Protein AF-A0A4Y9JWM9-F1 (afdb_monomer_lite)

Radius of gyration: 22.85 Å; chains: 1; bounding box: 57×41×71 Å

Organism: NCBI:txid67855

pLDDT: mean 80.83, std 23.61, range [23.61, 98.0]

Foldseek 3Di:
DDDDDDDDDDDDDDDDDDDDDDDDDDDPPDDPPPLPPLDQDDQDCVLLDAQDDDLDDDPCLVVLLVLLVVLCVVLCVVLVVLVVVLVVVCVVCVVPLQVNLVCCVVSVVVNLVSLVVSLVVLVVSPRDDPLSVVLSVSSSVLSVNVSSLSVSVSSCSNCVVVDDPVVNVVSVVSSVVSVVSSCSSVVNHNVVSSVVSCVSVVD

Structure (mmCIF, N/CA/C/O backbone):
data_AF-A0A4Y9JWM9-F1
#
_entry.id   AF-A0A4Y9JWM9-F1
#
loop_
_atom_site.group_PDB
_atom_site.id
_atom_site.type_symbol
_atom_site.label_atom_id
_atom_site.label_alt_id
_atom_site.label_comp_id
_atom_site.label_asym_id
_atom_site.label_entity_id
_atom_site.label_seq_id
_atom_site.pdbx_PDB_ins_code
_atom_site.Cartn_x
_atom_site.Cartn_y
_atom_site.Cartn_z
_atom_site.occupancy
_atom_site.B_iso_or_equiv
_atom_site.auth_seq_id
_atom_site.auth_comp_id
_atom_site.auth_asym_id
_atom_site.auth_atom_id
_atom_site.pdbx_PDB_model_num
ATOM 1 N N . MET A 1 1 ? -5.803 6.956 -14.978 1.00 26.16 1 MET A N 1
ATOM 2 C CA . MET A 1 1 ? -5.138 7.592 -16.134 1.00 26.16 1 MET A CA 1
ATOM 3 C C . MET A 1 1 ? -4.349 6.518 -16.858 1.00 26.16 1 MET A C 1
ATOM 5 O O . MET A 1 1 ? -3.515 5.881 -16.231 1.00 26.16 1 MET A O 1
ATOM 9 N N . ALA A 1 2 ? -4.701 6.243 -18.112 1.00 23.61 2 ALA A N 1
ATOM 10 C CA . ALA A 1 2 ? -4.043 5.255 -18.959 1.00 23.61 2 ALA A CA 1
ATOM 11 C C . ALA A 1 2 ? -3.057 5.989 -19.874 1.00 23.61 2 ALA A C 1
ATOM 13 O O . ALA A 1 2 ? -3.455 6.939 -20.544 1.00 23.61 2 ALA A O 1
ATOM 14 N N . LEU A 1 3 ? -1.792 5.573 -19.892 1.00 25.11 3 LEU A N 1
ATOM 15 C CA . LEU A 1 3 ? -0.857 5.978 -20.938 1.00 25.11 3 LEU A CA 1
ATOM 16 C C . LEU A 1 3 ? -1.165 5.121 -22.166 1.00 25.11 3 LEU A C 1
ATOM 18 O O . LEU A 1 3 ? -0.895 3.924 -22.184 1.00 25.11 3 LEU A O 1
ATOM 22 N N . GLY A 1 4 ? -1.837 5.737 -23.135 1.00 24.50 4 GLY A N 1
ATOM 23 C CA . GLY A 1 4 ? -2.034 5.195 -24.468 1.00 24.50 4 GLY A CA 1
ATOM 24 C C . GLY A 1 4 ? -0.963 5.731 -25.408 1.00 24.50 4 GLY A C 1
ATOM 25 O O . GLY A 1 4 ? -0.705 6.932 -25.422 1.00 24.50 4 GLY A O 1
ATOM 26 N N . LEU A 1 5 ? -0.391 4.841 -26.210 1.00 26.50 5 LEU A N 1
ATOM 27 C CA . LEU A 1 5 ? 0.259 5.164 -27.473 1.00 26.50 5 LEU A CA 1
ATOM 28 C C . LEU A 1 5 ? -0.219 4.115 -28.479 1.00 26.50 5 LEU A C 1
ATOM 30 O O . LEU A 1 5 ? 0.006 2.922 -28.298 1.00 26.50 5 LEU A O 1
ATOM 34 N N . ALA A 1 6 ? -0.952 4.579 -29.488 1.00 25.17 6 ALA A N 1
ATOM 35 C CA . ALA A 1 6 ? -1.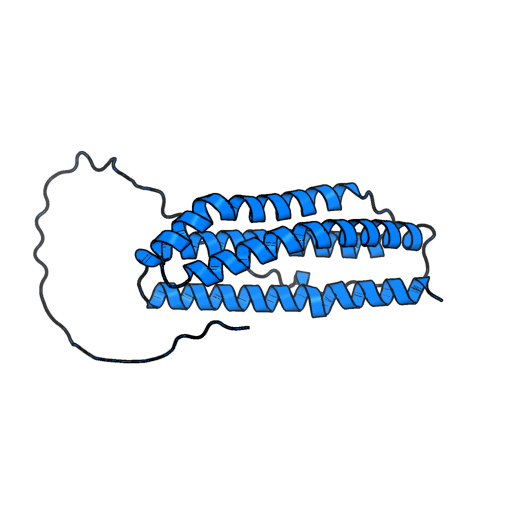433 3.797 -30.614 1.00 25.17 6 ALA A CA 1
ATOM 36 C C . ALA A 1 6 ? -1.017 4.483 -31.925 1.00 25.17 6 ALA A C 1
ATOM 38 O O . ALA A 1 6 ? -1.047 5.712 -31.998 1.00 25.17 6 ALA A O 1
ATOM 39 N N . ALA A 1 7 ? -0.755 3.634 -32.929 1.00 24.55 7 ALA A N 1
ATOM 40 C CA . ALA A 1 7 ? -0.610 3.874 -34.376 1.00 24.55 7 ALA A CA 1
ATOM 41 C C . ALA A 1 7 ? 0.750 4.470 -34.841 1.00 24.55 7 ALA A C 1
ATOM 43 O O . ALA A 1 7 ? 1.298 5.342 -34.180 1.00 24.55 7 ALA A O 1
ATOM 44 N N . CYS A 1 8 ? 1.399 4.027 -35.932 1.00 25.16 8 CYS A N 1
ATOM 45 C CA . CYS A 1 8 ? 0.899 3.442 -37.187 1.00 25.16 8 CYS A CA 1
ATOM 46 C C . CYS A 1 8 ? 1.863 2.429 -37.859 1.00 25.16 8 CYS A C 1
ATOM 48 O O . CYS A 1 8 ? 3.083 2.550 -37.772 1.00 25.16 8 CYS A O 1
ATOM 50 N N . ASP A 1 9 ? 1.244 1.518 -38.618 1.00 27.09 9 ASP A N 1
ATOM 51 C CA . ASP A 1 9 ? 1.724 0.576 -39.640 1.00 27.09 9 ASP A CA 1
ATOM 52 C C . ASP A 1 9 ? 2.814 1.028 -40.637 1.00 27.09 9 ASP A C 1
ATOM 54 O O . ASP A 1 9 ? 2.705 2.087 -41.262 1.00 27.09 9 ASP A O 1
ATOM 58 N N . LYS A 1 10 ? 3.717 0.087 -40.979 1.00 27.86 10 LYS A N 1
ATOM 59 C CA . LYS A 1 10 ? 3.904 -0.382 -42.372 1.00 27.86 10 LYS A CA 1
ATOM 60 C C . LYS A 1 10 ? 4.634 -1.739 -42.468 1.00 27.86 10 LYS A C 1
ATOM 62 O O . LYS A 1 10 ? 5.679 -1.940 -41.862 1.00 27.86 10 LYS A O 1
ATOM 67 N N . LYS A 1 11 ? 4.042 -2.627 -43.280 1.00 30.09 11 LYS A N 1
ATOM 68 C CA . LYS A 1 11 ? 4.480 -3.956 -43.762 1.00 30.09 11 LYS A CA 1
ATOM 69 C C . LYS A 1 11 ? 5.952 -4.057 -44.194 1.00 30.09 11 LYS A C 1
ATOM 71 O O . LYS A 1 11 ? 6.384 -3.151 -44.896 1.00 30.09 11 LYS A O 1
ATOM 76 N N . VAL A 1 12 ? 6.570 -5.238 -44.006 1.00 28.23 12 VAL A N 1
ATOM 77 C CA . VAL A 1 12 ? 7.247 -6.031 -45.069 1.00 28.23 12 VAL A CA 1
ATOM 78 C C . VAL A 1 12 ? 7.183 -7.535 -44.727 1.00 28.23 12 VAL A C 1
ATOM 80 O O . VAL A 1 12 ? 7.416 -7.930 -43.589 1.00 28.23 12 VAL A O 1
ATOM 83 N N . GLU A 1 13 ? 6.824 -8.338 -45.732 1.00 26.30 13 GLU A N 1
ATOM 84 C CA . GLU A 1 13 ? 6.781 -9.807 -45.774 1.00 26.30 13 GLU A CA 1
ATOM 85 C C . GLU A 1 13 ? 8.179 -10.458 -45.870 1.00 26.30 13 GLU A C 1
ATOM 87 O O . GLU A 1 13 ? 9.084 -9.913 -46.492 1.00 26.30 13 GLU A O 1
ATOM 92 N N . ASP A 1 14 ? 8.292 -11.642 -45.257 1.00 28.70 14 ASP A N 1
ATOM 93 C CA . ASP A 1 14 ? 9.035 -12.856 -45.653 1.00 28.70 14 ASP A CA 1
ATOM 94 C C . ASP A 1 14 ? 10.239 -12.751 -46.622 1.00 28.70 14 ASP A C 1
ATOM 96 O O . ASP A 1 14 ? 10.089 -12.376 -47.784 1.00 28.70 14 ASP A O 1
ATOM 100 N N . LYS A 1 15 ? 11.413 -13.271 -46.218 1.00 27.02 15 LYS A N 1
ATOM 101 C CA . LYS A 1 15 ? 11.850 -14.667 -46.488 1.00 27.02 15 LYS A CA 1
ATOM 102 C C . LYS A 1 15 ? 13.366 -14.855 -46.258 1.00 27.02 15 LYS A C 1
ATOM 104 O O . LYS A 1 15 ? 14.174 -14.042 -46.691 1.00 27.02 15 LYS A O 1
ATOM 109 N N . ALA A 1 16 ? 13.706 -16.044 -45.746 1.00 28.12 16 ALA A N 1
ATOM 110 C CA . ALA A 1 16 ? 14.767 -16.938 -46.244 1.00 28.12 16 ALA A CA 1
ATOM 111 C C . ALA A 1 16 ? 16.012 -17.242 -45.363 1.00 28.12 16 ALA A C 1
ATOM 113 O O . ALA A 1 16 ? 16.946 -16.460 -45.229 1.00 28.12 16 ALA A O 1
ATOM 114 N N . THR A 1 17 ? 16.054 -18.537 -45.017 1.00 28.80 17 THR A N 1
ATOM 115 C CA . THR A 1 17 ? 17.174 -19.508 -45.046 1.00 28.80 17 THR A CA 1
ATOM 116 C C . THR A 1 17 ? 18.117 -19.658 -43.853 1.00 28.80 17 THR A C 1
ATOM 118 O O . THR A 1 17 ? 18.983 -18.839 -43.573 1.00 28.80 17 THR A O 1
ATOM 121 N N . ALA A 1 18 ? 17.979 -20.837 -43.244 1.00 33.09 18 ALA A N 1
ATOM 122 C CA . ALA A 1 18 ? 18.914 -21.487 -42.349 1.00 33.09 18 ALA A CA 1
ATOM 123 C C . ALA A 1 18 ? 20.201 -21.925 -43.068 1.00 33.09 18 ALA A C 1
ATOM 125 O O . ALA A 1 18 ? 20.149 -22.452 -44.179 1.00 33.09 18 ALA A O 1
ATOM 126 N N . ALA A 1 19 ? 21.327 -21.817 -42.366 1.00 29.75 19 ALA A N 1
ATOM 127 C CA . ALA A 1 19 ? 22.471 -22.705 -42.520 1.00 29.75 19 ALA A CA 1
ATOM 128 C C . ALA A 1 19 ? 23.165 -22.830 -41.158 1.00 29.75 19 ALA A C 1
ATOM 130 O O . ALA A 1 19 ? 23.541 -21.834 -40.543 1.00 29.75 19 ALA A O 1
ATOM 131 N N . ALA A 1 20 ? 23.254 -24.067 -40.679 1.00 30.30 20 ALA A N 1
ATOM 132 C CA . ALA A 1 20 ? 23.899 -24.453 -39.438 1.00 30.30 20 ALA A CA 1
ATOM 133 C C . ALA A 1 20 ? 25.412 -24.601 -39.638 1.00 30.30 20 ALA A C 1
ATOM 135 O O . ALA A 1 20 ? 25.854 -25.183 -40.628 1.00 30.30 20 ALA A O 1
ATOM 136 N N . THR A 1 21 ? 26.182 -24.172 -38.643 1.00 30.77 21 THR A N 1
ATOM 137 C CA . THR A 1 21 ? 27.542 -24.657 -38.399 1.00 30.77 21 THR A CA 1
ATOM 138 C C . THR A 1 21 ? 27.720 -24.824 -36.895 1.00 30.77 21 THR A C 1
ATOM 140 O O . THR A 1 21 ? 27.747 -23.856 -36.139 1.00 30.77 21 THR A O 1
ATOM 143 N N . GLU A 1 22 ? 27.793 -26.082 -36.464 1.00 31.52 22 GLU A N 1
ATOM 144 C CA . GLU A 1 22 ? 28.201 -26.477 -35.119 1.00 31.52 22 GLU A CA 1
ATOM 145 C C . GLU A 1 22 ? 29.718 -26.304 -34.973 1.00 31.52 22 GLU A C 1
ATOM 147 O O . GLU A 1 22 ? 30.489 -26.696 -35.851 1.00 31.52 22 GLU A O 1
ATOM 152 N N . SER A 1 23 ? 30.163 -25.752 -33.844 1.00 30.38 23 SER A N 1
ATOM 153 C CA . SER A 1 23 ? 31.534 -25.889 -33.346 1.00 30.38 23 SER A CA 1
ATOM 154 C C . SER A 1 23 ? 31.540 -25.785 -31.816 1.00 30.38 23 SER A C 1
ATOM 156 O O . SER A 1 23 ? 31.213 -24.752 -31.245 1.00 30.38 23 SER A O 1
ATOM 158 N N . THR A 1 24 ? 31.841 -26.942 -31.228 1.00 28.62 24 THR A N 1
ATOM 159 C CA . THR A 1 24 ? 32.343 -27.360 -29.904 1.00 28.62 24 THR A CA 1
ATOM 160 C C . THR A 1 24 ? 32.257 -26.416 -28.680 1.00 28.62 24 THR A C 1
ATOM 162 O O . THR A 1 24 ? 32.608 -25.242 -28.761 1.00 28.62 24 THR A O 1
ATOM 165 N N . PRO A 1 25 ? 31.879 -26.937 -27.487 1.00 41.56 25 PRO A N 1
ATOM 166 C CA . PRO A 1 25 ? 31.472 -26.132 -26.343 1.00 41.56 25 PRO A CA 1
ATOM 167 C C . PRO A 1 25 ? 32.631 -25.875 -25.376 1.00 41.56 25 PRO A C 1
ATOM 169 O O . PRO A 1 25 ? 33.087 -26.785 -24.690 1.00 41.56 25 PRO A O 1
ATOM 172 N N . GLN A 1 26 ? 33.058 -24.622 -25.250 1.00 33.84 26 GLN A N 1
ATOM 173 C CA . GLN A 1 26 ? 33.709 -24.120 -24.040 1.00 33.84 26 GLN A CA 1
ATOM 174 C C . GLN A 1 26 ? 33.691 -22.588 -24.044 1.00 33.84 26 GLN A C 1
ATOM 176 O O . GLN A 1 26 ? 34.017 -21.960 -25.043 1.00 33.84 26 GLN A O 1
ATOM 181 N N . ALA A 1 27 ? 33.319 -22.018 -22.896 1.00 32.84 27 ALA A N 1
ATOM 182 C CA . ALA A 1 27 ? 33.282 -20.586 -22.588 1.00 32.84 27 ALA A CA 1
ATOM 183 C C . ALA A 1 27 ? 32.106 -19.766 -23.163 1.00 32.84 27 ALA A C 1
ATOM 185 O O . ALA A 1 27 ? 32.290 -18.793 -23.882 1.00 32.84 27 ALA A O 1
ATOM 186 N N . GLN A 1 28 ? 30.891 -20.063 -22.692 1.00 31.95 28 GLN A N 1
ATOM 187 C CA . GLN A 1 28 ? 29.921 -19.010 -22.347 1.00 31.95 28 GLN A CA 1
ATOM 188 C C . GLN A 1 28 ? 29.424 -19.219 -20.912 1.00 31.95 28 GLN A C 1
ATOM 190 O O . GLN A 1 28 ? 28.245 -19.387 -20.624 1.00 31.95 28 GLN A O 1
ATOM 195 N N . VAL A 1 29 ? 30.378 -19.196 -19.979 1.00 39.97 29 VAL A N 1
ATOM 196 C CA . VAL A 1 29 ? 30.137 -18.660 -18.635 1.00 39.97 29 VAL A CA 1
ATOM 197 C C . VAL A 1 29 ? 30.313 -17.146 -18.766 1.00 39.97 29 VAL A C 1
ATOM 199 O O . VAL A 1 29 ? 31.314 -16.581 -18.350 1.00 39.97 29 VAL A O 1
ATOM 202 N N . ALA A 1 30 ? 29.389 -16.506 -19.475 1.00 32.28 30 ALA A N 1
ATOM 203 C CA . ALA A 1 30 ? 29.327 -15.061 -19.616 1.00 32.28 30 ALA A CA 1
ATOM 204 C C . ALA A 1 30 ? 27.848 -14.684 -19.666 1.00 32.28 30 ALA A C 1
ATOM 206 O O . ALA A 1 30 ? 27.151 -14.941 -20.641 1.00 32.28 30 ALA A O 1
ATOM 207 N N . GLU A 1 31 ? 27.383 -14.164 -18.534 1.00 37.19 31 GLU A N 1
ATOM 208 C CA . GLU A 1 31 ? 26.140 -13.412 -18.393 1.00 37.19 31 GLU A CA 1
ATOM 209 C C . GLU A 1 31 ? 24.859 -14.123 -18.833 1.00 37.19 31 GLU A C 1
ATOM 211 O O . GLU A 1 31 ? 23.998 -13.585 -19.523 1.00 37.19 31 GLU A O 1
ATOM 216 N N . LYS A 1 32 ? 24.600 -15.258 -18.180 1.00 36.38 32 LYS A N 1
ATOM 217 C CA . LYS A 1 32 ? 23.258 -15.457 -17.628 1.00 36.38 32 LYS A CA 1
ATOM 218 C C . LYS A 1 32 ? 23.064 -14.442 -16.493 1.00 36.38 32 LYS A C 1
ATOM 220 O O . LYS A 1 32 ? 23.000 -14.812 -15.324 1.00 36.38 32 LYS A O 1
ATOM 225 N N . THR A 1 33 ? 22.990 -13.151 -16.826 1.00 35.00 33 THR A N 1
ATOM 226 C CA . THR A 1 33 ? 22.229 -12.197 -16.018 1.00 35.00 33 THR A CA 1
ATOM 227 C C . THR A 1 33 ? 20.846 -12.792 -16.061 1.00 35.00 33 THR A C 1
ATOM 229 O O . THR A 1 33 ? 20.205 -12.731 -17.107 1.00 35.00 33 THR A O 1
ATOM 232 N N . ALA A 1 34 ? 20.488 -13.558 -15.026 1.00 38.88 34 ALA A N 1
ATOM 233 C CA . ALA A 1 34 ? 19.237 -14.284 -14.992 1.00 38.88 34 ALA A CA 1
ATOM 234 C C . ALA A 1 34 ? 18.169 -13.288 -15.425 1.00 38.88 34 ALA A C 1
ATOM 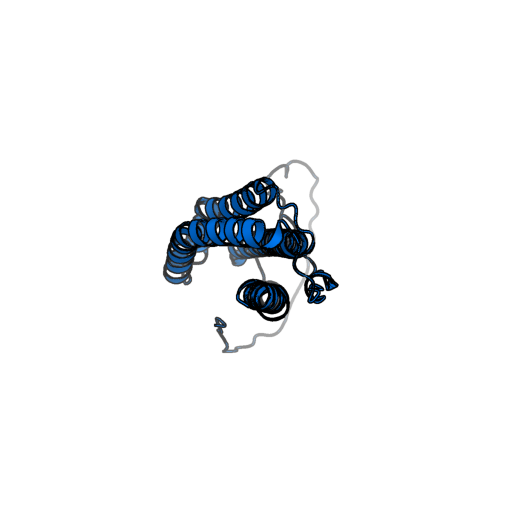236 O O . ALA A 1 34 ? 17.943 -12.296 -14.731 1.00 38.88 34 ALA A O 1
ATOM 237 N N . ALA A 1 35 ? 17.592 -13.498 -16.610 1.00 45.59 35 ALA A N 1
ATOM 238 C CA . ALA A 1 35 ? 16.322 -12.903 -16.934 1.00 45.59 35 ALA A CA 1
ATOM 239 C C . ALA A 1 35 ? 15.427 -13.435 -15.821 1.00 45.59 35 ALA A C 1
ATOM 241 O O . ALA A 1 35 ? 15.030 -14.599 -15.848 1.00 45.59 35 ALA A O 1
ATOM 242 N N . GLN A 1 36 ? 15.281 -12.658 -14.743 1.00 53.47 36 GLN A N 1
ATOM 243 C CA . GLN A 1 36 ? 14.262 -12.918 -13.752 1.00 53.47 36 GLN A CA 1
ATOM 244 C C . GLN A 1 36 ? 13.003 -12.963 -14.585 1.00 53.47 36 GLN A C 1
ATOM 246 O O . GLN A 1 36 ? 12.639 -11.960 -15.207 1.00 53.47 36 GLN A O 1
ATOM 251 N N . GLU A 1 37 ? 12.431 -14.158 -14.685 1.00 66.69 37 GLU A N 1
ATOM 252 C CA . GLU A 1 37 ? 11.138 -14.334 -15.301 1.00 66.69 37 GLU A CA 1
ATOM 253 C C . GLU A 1 37 ? 10.227 -13.300 -14.644 1.00 66.69 37 GLU A C 1
ATOM 255 O O . GLU A 1 37 ? 10.153 -13.212 -13.414 1.00 66.69 37 GLU A O 1
ATOM 260 N N . LEU A 1 38 ? 9.659 -12.409 -15.452 1.00 76.38 38 LEU A N 1
ATOM 261 C CA . LEU A 1 38 ? 8.866 -11.305 -14.939 1.00 76.38 38 LEU A CA 1
ATOM 262 C C . LEU A 1 38 ? 7.540 -11.867 -14.442 1.00 76.38 38 LEU A C 1
ATOM 264 O O . LEU A 1 38 ? 6.561 -11.976 -15.181 1.00 76.38 38 LEU A O 1
ATOM 268 N N . VAL A 1 39 ? 7.529 -12.260 -13.172 1.00 81.94 39 VAL A N 1
ATOM 269 C CA . VAL A 1 39 ? 6.358 -12.830 -12.519 1.00 81.94 39 VAL A CA 1
ATOM 270 C C . VAL A 1 39 ? 5.476 -11.696 -12.015 1.00 81.94 39 VAL A C 1
ATOM 272 O O . VAL A 1 39 ? 5.791 -11.007 -11.046 1.00 81.94 39 VAL A O 1
ATOM 275 N N . PHE A 1 40 ? 4.336 -11.518 -12.674 1.00 85.69 40 PHE A N 1
ATOM 276 C CA . PHE A 1 40 ? 3.258 -10.688 -12.152 1.00 85.69 40 PHE A CA 1
ATOM 277 C C . PHE A 1 40 ? 2.521 -11.438 -11.040 1.00 85.69 40 PHE A C 1
ATOM 279 O O . PHE A 1 40 ? 2.206 -12.617 -11.222 1.00 85.69 40 PHE A O 1
ATOM 286 N N . PRO A 1 41 ? 2.200 -10.783 -9.911 1.00 88.69 41 PRO A N 1
ATOM 287 C CA . PRO A 1 41 ? 1.427 -11.429 -8.864 1.00 88.69 41 PRO A CA 1
ATOM 288 C C . PRO A 1 41 ? 0.017 -11.740 -9.372 1.00 88.69 41 PRO A C 1
ATOM 290 O O . PRO A 1 41 ? -0.675 -10.868 -9.905 1.00 88.69 41 PRO A O 1
ATOM 293 N N . THR A 1 42 ? -0.429 -12.978 -9.170 1.00 88.56 42 THR A N 1
ATOM 294 C CA . THR A 1 42 ? -1.807 -13.375 -9.467 1.00 88.56 42 THR A CA 1
ATOM 295 C C . THR A 1 42 ? -2.765 -12.650 -8.516 1.00 88.56 42 THR A C 1
ATOM 297 O O . THR A 1 42 ? -2.595 -12.758 -7.297 1.00 88.56 42 THR A O 1
ATOM 300 N N . PRO A 1 43 ? -3.779 -11.924 -9.025 1.00 89.38 43 PRO A N 1
ATOM 301 C CA . PRO A 1 43 ? -4.807 -11.317 -8.186 1.00 89.38 43 PRO A CA 1
ATOM 302 C C . PRO A 1 43 ? -5.484 -12.360 -7.290 1.00 89.38 43 PRO A C 1
ATOM 304 O O . PRO A 1 43 ? -6.025 -13.349 -7.780 1.00 89.38 43 PRO A O 1
ATOM 307 N N . ASN A 1 44 ? -5.468 -12.143 -5.974 1.00 92.62 44 ASN A N 1
ATOM 308 C CA . ASN A 1 44 ? -6.148 -13.020 -5.023 1.00 92.62 44 ASN A CA 1
ATOM 309 C C . ASN A 1 44 ? -7.594 -12.540 -4.814 1.00 92.62 44 ASN A C 1
ATOM 311 O O . ASN A 1 44 ? -7.783 -11.577 -4.070 1.00 92.62 44 ASN A O 1
ATOM 315 N N . PRO A 1 45 ? -8.624 -13.196 -5.381 1.00 92.62 45 PRO A N 1
ATOM 316 C CA . PRO A 1 45 ? -10.004 -12.705 -5.338 1.00 92.62 45 PRO A CA 1
ATOM 317 C C . PRO A 1 45 ? -10.550 -12.509 -3.917 1.00 92.62 45 PRO A C 1
ATOM 319 O O . PRO A 1 45 ? -11.424 -11.669 -3.725 1.00 92.62 45 PRO A O 1
ATOM 322 N N . LYS A 1 46 ? -9.982 -13.184 -2.906 1.00 92.62 46 LYS A N 1
ATOM 323 C CA . LYS A 1 46 ? -10.334 -12.968 -1.494 1.00 92.62 46 LYS A CA 1
ATOM 324 C C . LYS A 1 46 ? -10.100 -11.528 -1.031 1.00 92.62 46 LYS A C 1
ATOM 326 O O . LYS A 1 46 ? -10.770 -11.061 -0.118 1.00 92.62 46 LYS A O 1
ATOM 331 N N . LEU A 1 47 ? -9.192 -10.792 -1.678 1.00 93.75 47 LEU A N 1
ATOM 332 C CA . LEU A 1 47 ? -8.946 -9.374 -1.393 1.00 93.75 47 LEU A CA 1
ATOM 333 C C . LEU A 1 47 ? -10.093 -8.454 -1.830 1.00 93.75 47 LEU A C 1
ATOM 335 O O . LEU A 1 47 ? -10.113 -7.294 -1.417 1.00 93.75 47 LEU A O 1
ATOM 339 N N . LEU A 1 48 ? -11.055 -8.967 -2.600 1.00 96.12 48 LEU A N 1
ATOM 340 C CA . LEU A 1 48 ? -12.289 -8.270 -2.967 1.00 96.12 48 LEU A CA 1
ATOM 341 C C . LEU A 1 48 ? -13.491 -8.684 -2.110 1.00 96.12 48 LEU A C 1
ATOM 343 O O . LEU A 1 48 ? -14.568 -8.112 -2.261 1.00 96.12 48 LEU A O 1
ATOM 347 N N . GLU A 1 49 ? -13.340 -9.682 -1.235 1.00 95.69 49 GLU A N 1
ATOM 348 C CA . GLU A 1 49 ? -14.420 -10.072 -0.330 1.00 95.69 49 GLU A CA 1
ATOM 349 C C . GLU A 1 49 ? -14.682 -8.942 0.676 1.00 95.69 49 GLU A C 1
ATOM 351 O O . GLU A 1 49 ? -13.713 -8.446 1.267 1.00 95.69 49 GLU A O 1
ATOM 356 N N . PRO A 1 50 ? -15.950 -8.548 0.902 1.00 95.31 50 PRO A N 1
ATOM 357 C CA . PRO A 1 50 ? -16.294 -7.510 1.865 1.00 95.31 50 PRO A CA 1
ATOM 358 C C . PRO A 1 50 ? -15.786 -7.828 3.272 1.00 95.31 50 PRO A C 1
ATOM 360 O O . PRO A 1 50 ? -15.852 -8.970 3.728 1.00 95.31 50 PRO A O 1
ATOM 363 N N . ILE A 1 51 ? -15.340 -6.803 3.996 1.00 95.81 51 ILE A N 1
ATOM 364 C CA . ILE A 1 51 ? -15.002 -6.938 5.416 1.00 95.81 51 ILE A CA 1
ATOM 365 C C . ILE A 1 51 ? -16.300 -6.837 6.219 1.00 95.81 51 ILE A C 1
ATOM 367 O O . ILE A 1 51 ? -17.021 -5.840 6.137 1.00 95.81 51 ILE A O 1
ATOM 371 N N . ALA A 1 52 ? -16.615 -7.880 6.982 1.00 94.56 52 ALA A N 1
ATOM 372 C CA . ALA A 1 52 ? -17.808 -7.910 7.813 1.00 94.56 52 ALA A CA 1
ATOM 373 C C . ALA A 1 52 ? -17.645 -6.973 9.019 1.00 94.56 52 ALA A C 1
ATOM 375 O O . ALA A 1 52 ? -16.784 -7.190 9.866 1.00 94.56 52 ALA A O 1
ATOM 376 N N . ILE A 1 53 ? -18.503 -5.956 9.099 1.00 96.12 53 ILE A N 1
ATOM 377 C CA . ILE A 1 53 ? -18.593 -5.030 10.233 1.00 96.12 53 ILE A CA 1
ATOM 378 C C . ILE A 1 53 ? -19.978 -5.188 10.858 1.00 96.12 53 ILE A C 1
ATOM 380 O O . ILE A 1 53 ? -20.993 -5.015 10.174 1.00 96.12 53 ILE A O 1
ATOM 384 N N . SER A 1 54 ? -20.028 -5.534 12.137 1.00 93.94 54 SER A N 1
ATOM 385 C CA . SER A 1 54 ? -21.259 -5.650 12.916 1.00 93.94 54 SER A CA 1
ATOM 386 C C . SER A 1 54 ? -21.697 -4.300 13.483 1.00 93.94 54 SER A C 1
ATOM 388 O O . SER A 1 54 ? -20.894 -3.379 13.635 1.00 93.94 54 SER A O 1
ATOM 390 N N . ASP A 1 55 ? -22.958 -4.201 13.898 1.00 92.38 55 ASP A N 1
ATOM 391 C CA . ASP A 1 55 ? -23.493 -2.980 14.518 1.00 92.38 55 ASP A CA 1
ATOM 392 C C . ASP A 1 55 ? -23.070 -2.816 15.995 1.00 92.38 55 ASP A C 1
ATOM 394 O O . ASP A 1 55 ? -23.277 -1.767 16.602 1.00 92.38 55 ASP A O 1
ATOM 398 N N . LYS A 1 56 ? -22.458 -3.842 16.608 1.00 92.69 56 LYS A N 1
ATOM 399 C CA . LYS A 1 56 ? -22.114 -3.849 18.040 1.00 92.69 56 LYS A CA 1
ATOM 400 C C . LYS A 1 56 ? -20.767 -3.197 18.302 1.00 92.69 56 LYS A C 1
ATOM 402 O O . LYS A 1 56 ? -19.740 -3.730 17.893 1.00 92.69 56 LYS A O 1
ATOM 407 N N . LYS A 1 57 ? -20.741 -2.089 19.038 1.00 94.56 57 LYS A N 1
ATOM 408 C CA . LYS A 1 57 ? -19.486 -1.477 19.501 1.00 94.56 57 LYS A CA 1
ATOM 409 C C . LYS A 1 57 ? -18.708 -2.428 20.411 1.00 94.56 57 LYS A C 1
ATOM 411 O O . LYS A 1 57 ? -19.278 -3.024 21.321 1.00 94.56 57 LYS A O 1
ATOM 416 N N . SER A 1 58 ? -17.404 -2.520 20.186 1.00 94.94 58 SER A N 1
ATOM 417 C CA . SER A 1 58 ? -16.462 -3.135 21.121 1.00 94.94 58 SER A CA 1
ATOM 418 C C . SER A 1 58 ? -15.862 -2.097 22.073 1.00 94.94 58 SER A C 1
ATOM 420 O O . SER A 1 58 ? -15.869 -0.895 21.789 1.00 94.94 58 SER A O 1
ATOM 422 N N . ALA A 1 59 ? -15.303 -2.572 23.187 1.00 95.25 59 ALA A N 1
ATOM 423 C CA . ALA A 1 59 ? -14.643 -1.722 24.176 1.00 95.25 59 ALA A CA 1
ATOM 424 C C . ALA A 1 59 ? -13.359 -1.053 23.647 1.00 95.25 59 ALA A C 1
ATOM 426 O O . ALA A 1 59 ? -13.019 0.042 24.090 1.00 95.25 59 ALA A O 1
ATOM 427 N N . THR A 1 60 ? -12.649 -1.685 22.706 1.00 96.38 60 THR A N 1
ATOM 428 C CA . THR A 1 60 ? -11.360 -1.197 22.181 1.00 96.38 60 THR A CA 1
ATOM 429 C C . THR A 1 60 ? -11.466 -0.551 20.803 1.00 96.38 60 THR A C 1
ATOM 431 O O . THR A 1 60 ? -10.583 0.217 20.428 1.00 96.38 60 THR A O 1
ATOM 434 N N . GLY A 1 61 ? -12.547 -0.789 20.055 1.00 95.75 61 GLY A N 1
ATOM 435 C CA . GLY A 1 61 ? -12.586 -0.481 18.624 1.00 95.75 61 GLY A CA 1
ATOM 436 C C . GLY A 1 61 ? -12.485 0.998 18.267 1.00 95.75 61 GLY A C 1
ATOM 437 O O . GLY A 1 61 ? -11.841 1.311 17.275 1.00 95.75 61 GLY A O 1
ATOM 438 N N . LEU A 1 62 ? -13.001 1.929 19.082 1.00 96.19 62 LEU A N 1
ATOM 439 C CA . LEU A 1 62 ? -12.784 3.363 18.826 1.00 96.19 62 LEU A CA 1
ATOM 440 C C . LEU A 1 62 ? -11.302 3.744 18.967 1.00 96.19 62 LEU A C 1
ATOM 442 O O . LEU A 1 62 ? -10.754 4.434 18.110 1.00 96.19 62 LEU A O 1
ATOM 446 N N . LYS A 1 63 ? -10.645 3.280 20.036 1.00 97.00 63 LYS A N 1
ATOM 447 C CA . LYS A 1 63 ? -9.224 3.554 20.288 1.00 97.00 63 LYS A CA 1
ATOM 448 C C . LYS A 1 63 ? -8.346 2.942 19.196 1.00 97.00 63 LYS A C 1
ATOM 450 O O . LYS A 1 63 ? -7.406 3.576 18.717 1.00 97.00 63 LYS A O 1
ATOM 455 N N . ASP A 1 64 ? -8.664 1.719 18.798 1.00 98.00 64 ASP A N 1
ATOM 456 C CA . ASP A 1 64 ? -7.926 1.002 17.768 1.00 98.00 64 ASP A CA 1
ATOM 457 C C . ASP A 1 64 ? -8.131 1.637 16.388 1.00 98.00 64 ASP A C 1
ATOM 459 O O . ASP A 1 64 ? -7.164 1.818 15.649 1.00 98.00 64 ASP A O 1
ATOM 463 N N . LEU A 1 65 ? -9.354 2.073 16.065 1.00 96.69 65 LEU A N 1
ATOM 464 C CA . LEU A 1 65 ? -9.645 2.826 14.843 1.00 96.69 65 LEU A CA 1
ATOM 465 C C . LEU A 1 65 ? -8.866 4.148 14.799 1.00 96.69 65 LEU A C 1
ATOM 467 O O . LEU A 1 65 ? -8.276 4.476 13.773 1.00 96.69 65 LEU A O 1
ATOM 471 N N . GLN A 1 66 ? -8.808 4.885 15.912 1.00 95.62 66 GLN A N 1
ATOM 472 C CA . GLN A 1 66 ? -8.006 6.109 16.019 1.00 95.62 66 GLN A CA 1
ATOM 473 C C . GLN A 1 66 ? -6.509 5.832 15.846 1.00 95.62 66 GLN A C 1
ATOM 475 O O . GLN A 1 66 ? -5.817 6.598 15.178 1.00 95.62 66 GLN A O 1
ATOM 480 N N . THR A 1 67 ? -6.013 4.728 16.409 1.00 96.75 67 THR A N 1
ATOM 481 C CA . THR A 1 67 ? -4.613 4.299 16.262 1.00 96.75 67 THR A CA 1
ATOM 482 C C . THR A 1 67 ? -4.289 3.982 14.803 1.00 96.75 67 THR A C 1
ATOM 484 O O . THR A 1 67 ? -3.280 4.455 14.280 1.00 96.75 67 THR A O 1
ATOM 487 N N . LEU A 1 68 ? -5.167 3.236 14.123 1.00 95.81 68 LEU A N 1
ATOM 488 C CA . LEU A 1 68 ? -5.025 2.923 12.704 1.00 95.81 68 LEU A CA 1
ATOM 489 C C . LEU A 1 68 ? -5.085 4.187 11.831 1.00 95.81 68 LEU A C 1
ATOM 491 O O . LEU A 1 68 ? -4.269 4.333 10.923 1.00 95.81 68 LEU A O 1
ATOM 495 N N . ASN A 1 69 ? -5.996 5.119 12.126 1.00 93.44 69 ASN A N 1
ATOM 496 C CA . ASN A 1 69 ? -6.112 6.377 11.387 1.00 93.44 69 ASN A CA 1
ATOM 497 C C . ASN A 1 69 ? -4.868 7.259 11.558 1.00 93.44 69 ASN A C 1
ATOM 499 O O . ASN A 1 69 ? -4.305 7.726 10.576 1.00 93.44 69 ASN A O 1
ATOM 503 N N . ALA A 1 70 ? -4.386 7.431 12.792 1.00 94.25 70 ALA A N 1
ATOM 504 C CA . ALA A 1 70 ? -3.186 8.220 13.066 1.00 94.25 70 ALA A CA 1
ATOM 505 C C . ALA A 1 70 ? -1.934 7.635 12.388 1.00 94.25 70 ALA A C 1
ATOM 507 O O . ALA A 1 70 ? -1.072 8.379 11.913 1.00 94.25 70 ALA A O 1
ATOM 508 N N . PHE A 1 71 ? -1.834 6.303 12.326 1.00 94.69 71 PHE A N 1
ATOM 509 C CA . PHE A 1 71 ? -0.802 5.633 11.542 1.00 94.69 71 PHE A CA 1
ATOM 510 C C . PHE A 1 71 ? -0.931 5.965 10.051 1.00 94.69 71 PHE A C 1
ATOM 512 O O . PHE A 1 71 ? 0.050 6.398 9.444 1.00 94.69 71 PHE A O 1
ATOM 519 N N . TRP A 1 72 ? -2.133 5.816 9.482 1.00 89.81 72 TRP A N 1
ATOM 520 C CA . TRP A 1 72 ? -2.387 6.103 8.073 1.00 89.81 72 TRP A CA 1
ATOM 521 C C . TRP A 1 72 ? -2.052 7.550 7.706 1.00 89.81 72 TRP A C 1
ATOM 523 O O . TRP A 1 72 ? -1.281 7.754 6.774 1.00 89.81 72 TRP A O 1
ATOM 533 N N . ASP A 1 73 ? -2.536 8.537 8.463 1.00 89.44 73 ASP A N 1
ATOM 534 C CA . ASP A 1 73 ? -2.298 9.963 8.200 1.00 89.44 73 ASP A CA 1
ATOM 535 C C . ASP A 1 73 ? -0.797 10.282 8.138 1.00 89.44 73 ASP A C 1
ATOM 537 O O . ASP A 1 73 ? -0.311 10.961 7.227 1.00 89.44 73 ASP A O 1
ATOM 541 N N . LYS A 1 74 ? -0.026 9.745 9.093 1.00 89.44 74 LYS A N 1
ATOM 542 C CA . LYS A 1 74 ? 1.429 9.921 9.130 1.00 89.44 74 LYS A CA 1
ATOM 543 C C . LYS A 1 74 ? 2.095 9.282 7.911 1.00 89.44 74 LYS A C 1
ATOM 545 O O . LYS A 1 74 ? 2.939 9.909 7.266 1.00 89.44 74 LYS A O 1
ATOM 550 N N . SER A 1 75 ? 1.727 8.042 7.602 1.00 88.38 75 SER A N 1
ATOM 551 C CA . SER A 1 75 ? 2.278 7.307 6.469 1.00 88.38 75 SER A CA 1
ATOM 552 C C . SER A 1 75 ? 1.884 7.912 5.125 1.00 88.38 75 SER A C 1
ATOM 554 O O . SER A 1 75 ? 2.685 7.896 4.195 1.00 88.38 75 SER A O 1
ATOM 556 N N . GLU A 1 76 ? 0.686 8.473 5.002 1.00 84.69 76 GLU A N 1
ATOM 557 C CA . GLU A 1 76 ? 0.200 9.091 3.776 1.00 84.69 76 GLU A CA 1
ATOM 558 C C . GLU A 1 76 ? 1.029 10.324 3.411 1.00 84.69 76 GLU A C 1
ATOM 560 O O . GLU A 1 76 ? 1.429 10.466 2.257 1.00 84.69 76 GLU A O 1
ATOM 565 N N . VAL A 1 77 ? 1.370 11.180 4.379 1.00 84.75 77 VAL A N 1
ATOM 566 C CA . VAL A 1 77 ? 2.201 12.369 4.123 1.00 84.75 77 VAL A CA 1
ATOM 567 C C . VAL A 1 77 ? 3.583 11.987 3.583 1.00 84.75 77 VAL A C 1
ATOM 569 O O . VAL A 1 77 ? 4.046 12.561 2.595 1.00 84.75 77 VAL A O 1
ATOM 572 N N . GLU A 1 78 ? 4.255 11.026 4.217 1.00 84.94 78 GLU A N 1
ATOM 573 C CA . GLU A 1 78 ? 5.583 10.569 3.790 1.00 84.94 78 GLU A CA 1
ATOM 574 C C . GLU A 1 78 ? 5.516 9.798 2.465 1.00 84.94 78 GLU A C 1
ATOM 576 O O . GLU A 1 78 ? 6.253 10.092 1.519 1.00 84.94 78 GLU A O 1
ATOM 581 N N . GLY A 1 79 ? 4.567 8.869 2.363 1.00 85.44 79 GLY A N 1
ATOM 582 C CA . GLY A 1 79 ? 4.341 8.063 1.173 1.00 85.44 79 GLY A CA 1
ATOM 583 C C . GLY A 1 79 ? 3.980 8.900 -0.045 1.00 85.44 79 GLY A C 1
ATOM 584 O O . GLY A 1 79 ? 4.491 8.638 -1.132 1.00 85.44 79 GLY A O 1
ATOM 585 N N . ASN A 1 80 ? 3.151 9.933 0.114 1.00 86.69 80 ASN A N 1
ATOM 586 C CA . ASN A 1 80 ? 2.777 10.823 -0.981 1.00 86.69 80 ASN A CA 1
ATOM 587 C C . ASN A 1 80 ? 3.978 11.617 -1.493 1.00 86.69 80 ASN A C 1
ATOM 589 O O . ASN A 1 80 ? 4.120 11.743 -2.706 1.00 86.69 80 ASN A O 1
ATOM 593 N N . LYS A 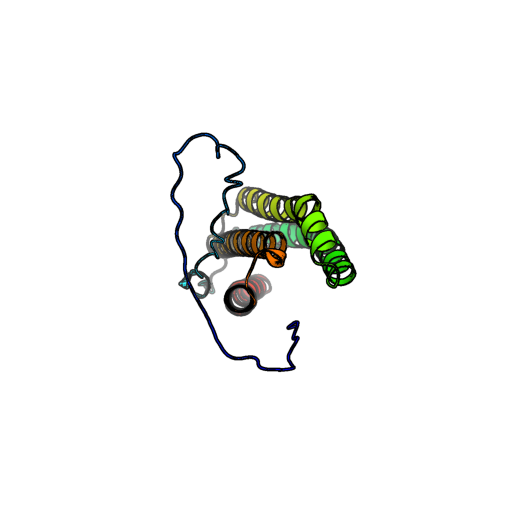1 81 ? 4.887 12.075 -0.621 1.00 89.31 81 LYS A N 1
ATOM 594 C CA . LYS A 1 81 ? 6.125 12.743 -1.059 1.00 89.31 81 LYS A CA 1
ATOM 595 C C . LYS A 1 81 ? 6.985 11.820 -1.921 1.00 89.31 81 LYS A C 1
ATOM 597 O O . LYS A 1 81 ?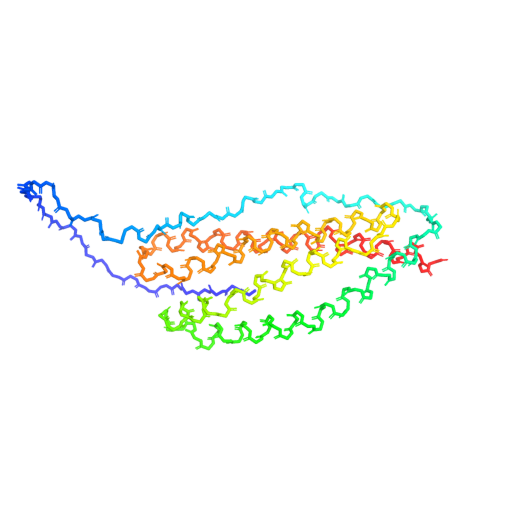 7.361 12.198 -3.030 1.00 89.31 81 LYS A O 1
ATOM 602 N N . ILE A 1 82 ? 7.247 10.601 -1.444 1.00 88.69 82 ILE A N 1
ATOM 603 C CA . ILE A 1 82 ? 8.072 9.617 -2.161 1.00 88.69 82 ILE A CA 1
ATOM 604 C C . ILE A 1 82 ? 7.405 9.229 -3.487 1.00 88.69 82 ILE A C 1
ATOM 606 O O . ILE A 1 82 ? 8.031 9.300 -4.545 1.00 88.69 82 ILE A O 1
ATOM 610 N N . LYS A 1 83 ? 6.113 8.876 -3.458 1.00 89.00 83 LYS A N 1
ATOM 611 C CA . LYS A 1 83 ? 5.351 8.464 -4.646 1.00 89.00 83 LYS A CA 1
ATOM 612 C C . LYS A 1 83 ? 5.256 9.578 -5.683 1.00 89.00 83 LYS A C 1
ATOM 614 O O . LYS A 1 83 ? 5.450 9.303 -6.864 1.00 89.00 83 LYS A O 1
ATOM 619 N N . GLN A 1 84 ? 4.969 10.815 -5.279 1.00 90.94 84 GLN A N 1
ATOM 620 C CA . GLN A 1 84 ? 4.847 11.937 -6.212 1.00 90.94 84 GLN A CA 1
ATOM 621 C C . GLN A 1 84 ? 6.185 12.271 -6.868 1.00 90.94 84 GLN A C 1
ATOM 623 O O . GLN A 1 84 ? 6.228 12.392 -8.092 1.00 90.94 84 GLN A O 1
ATOM 628 N N . ALA A 1 85 ? 7.270 12.351 -6.089 1.00 91.06 85 ALA A N 1
ATOM 629 C CA . ALA A 1 85 ? 8.607 12.600 -6.623 1.00 91.06 85 ALA A CA 1
ATOM 630 C C . ALA A 1 85 ? 9.028 11.498 -7.608 1.00 91.06 85 ALA A C 1
ATOM 632 O O . ALA A 1 85 ? 9.479 11.788 -8.718 1.00 91.06 85 ALA A O 1
ATOM 633 N N . PHE A 1 86 ? 8.796 10.234 -7.241 1.00 92.88 86 PHE A N 1
ATOM 634 C CA . PHE A 1 86 ? 9.089 9.092 -8.099 1.00 92.88 86 PHE A CA 1
ATOM 635 C C . PHE A 1 86 ? 8.275 9.133 -9.400 1.00 92.88 86 PHE A C 1
ATOM 637 O O . PHE A 1 86 ? 8.832 9.056 -10.492 1.00 92.88 86 PHE A O 1
ATOM 644 N N . GLN A 1 87 ? 6.956 9.322 -9.310 1.00 91.12 87 GLN A N 1
ATOM 645 C CA . GLN A 1 87 ? 6.078 9.405 -10.481 1.00 91.12 87 GLN A CA 1
ATOM 646 C C . GLN A 1 87 ? 6.401 10.598 -11.381 1.00 91.12 87 GLN A C 1
ATOM 648 O O . GLN A 1 87 ? 6.272 10.496 -12.601 1.00 91.12 87 GLN A O 1
ATOM 653 N N . GLN A 1 88 ? 6.794 11.733 -10.803 1.00 93.62 88 GLN A N 1
ATOM 654 C CA . GLN A 1 88 ? 7.227 12.892 -11.570 1.00 93.62 88 GLN A CA 1
ATOM 655 C C . GLN A 1 88 ? 8.472 12.553 -12.390 1.00 93.62 88 GLN A C 1
ATOM 657 O O . GLN A 1 88 ? 8.462 12.768 -13.600 1.00 93.62 88 GLN A O 1
ATOM 662 N N . LYS A 1 89 ? 9.488 11.943 -11.771 1.00 93.69 89 LYS A N 1
ATOM 663 C CA . LYS A 1 89 ? 10.701 11.513 -12.477 1.00 93.69 89 LYS A CA 1
ATOM 664 C C . LYS A 1 89 ? 10.414 10.477 -13.560 1.00 93.69 89 LYS A C 1
ATOM 666 O O . LYS A 1 89 ? 10.915 10.616 -14.668 1.00 93.69 89 LYS A O 1
ATOM 671 N N . VAL A 1 90 ? 9.530 9.512 -13.300 1.00 91.38 90 VAL A N 1
ATOM 672 C CA . VAL A 1 90 ? 9.077 8.556 -14.328 1.00 91.38 90 VAL A CA 1
ATOM 673 C C . VAL A 1 90 ? 8.440 9.270 -15.526 1.00 91.38 90 VAL A C 1
ATOM 675 O O . VAL A 1 90 ? 8.709 8.903 -16.666 1.00 91.38 90 VAL A O 1
ATOM 678 N N . ARG A 1 91 ? 7.615 10.303 -15.302 1.00 91.88 91 ARG A N 1
ATOM 679 C CA . ARG A 1 91 ? 7.011 11.089 -16.395 1.00 91.88 91 ARG A CA 1
ATOM 680 C C . ARG A 1 91 ? 8.044 11.910 -17.165 1.00 91.88 91 ARG A C 1
ATOM 682 O O . ARG A 1 91 ? 7.954 11.974 -18.386 1.00 91.88 91 ARG A O 1
ATOM 689 N N . GLU A 1 92 ? 8.997 12.522 -16.465 1.00 93.94 92 GLU A N 1
ATOM 690 C CA . GLU A 1 92 ? 10.092 13.296 -17.067 1.00 93.94 92 GLU A CA 1
ATOM 691 C C . GLU A 1 92 ? 10.971 12.413 -17.966 1.00 93.94 92 GLU A C 1
ATOM 693 O O . GLU A 1 92 ? 11.286 12.798 -19.090 1.00 93.94 92 GLU A O 1
ATOM 698 N N . LEU A 1 93 ? 11.307 11.208 -17.499 1.00 91.62 93 LEU A N 1
ATOM 699 C CA . LEU A 1 93 ? 12.187 10.264 -18.194 1.00 91.62 93 LEU A CA 1
ATOM 700 C C . LEU A 1 93 ? 11.457 9.356 -19.191 1.00 91.62 93 LEU A C 1
ATOM 702 O O . LEU A 1 93 ? 12.104 8.640 -19.939 1.00 91.62 93 LEU A O 1
ATOM 706 N N . GLY A 1 94 ? 10.122 9.367 -19.240 1.00 82.25 94 GLY A N 1
ATOM 707 C CA . GLY A 1 94 ? 9.321 8.344 -19.929 1.00 82.25 94 GLY A CA 1
ATOM 708 C C . GLY A 1 94 ? 9.559 8.177 -21.437 1.00 82.25 94 GLY A C 1
ATOM 709 O O . GLY A 1 94 ? 9.113 7.187 -22.011 1.00 82.25 94 GLY A O 1
ATOM 710 N N . LYS A 1 95 ? 10.244 9.125 -22.087 1.00 85.31 95 LYS A N 1
ATOM 711 C CA . LYS A 1 95 ? 10.648 9.032 -23.503 1.00 85.31 95 LYS A CA 1
ATOM 712 C C . LYS A 1 95 ? 12.034 8.412 -23.698 1.00 85.31 95 LYS A C 1
ATOM 714 O O . LYS A 1 95 ? 12.334 7.959 -24.797 1.00 85.31 95 LYS A O 1
ATOM 719 N N . ASP A 1 96 ? 12.852 8.391 -22.652 1.00 90.56 96 ASP A N 1
ATOM 720 C CA . ASP A 1 96 ? 14.189 7.814 -22.630 1.00 90.56 96 ASP A CA 1
ATOM 721 C C . ASP A 1 96 ? 14.146 6.493 -21.852 1.00 90.56 96 ASP A C 1
ATOM 723 O O . ASP A 1 96 ? 14.176 6.455 -20.618 1.00 90.56 96 ASP A O 1
ATOM 727 N N . LYS A 1 97 ? 14.016 5.388 -22.596 1.00 85.12 97 LYS A N 1
ATOM 728 C CA . LYS A 1 97 ? 13.866 4.048 -22.014 1.00 85.12 97 LYS A CA 1
ATOM 729 C C . LYS A 1 97 ? 15.094 3.641 -21.187 1.00 85.12 97 LYS A C 1
ATOM 731 O O . LYS A 1 97 ? 14.927 2.970 -20.171 1.00 85.12 97 LYS A O 1
ATOM 736 N N . GLU A 1 98 ? 16.300 4.053 -21.580 1.00 88.56 98 GLU A N 1
ATOM 737 C CA . GLU A 1 98 ? 17.537 3.705 -20.869 1.00 88.56 98 GLU A CA 1
ATOM 738 C C . GLU A 1 98 ? 17.683 4.512 -19.578 1.00 88.56 98 GLU A C 1
ATOM 740 O O . GLU A 1 98 ? 17.919 3.931 -18.514 1.00 88.56 98 GLU A O 1
ATOM 745 N N . ALA A 1 99 ? 17.457 5.828 -19.633 1.00 91.88 99 ALA A N 1
ATOM 746 C CA . ALA A 1 99 ? 17.484 6.670 -18.439 1.00 91.88 99 ALA A CA 1
ATOM 747 C C . ALA A 1 99 ? 16.385 6.275 -17.440 1.00 91.88 99 ALA A C 1
ATOM 749 O O . ALA A 1 99 ? 16.623 6.243 -16.231 1.00 91.88 99 ALA A O 1
ATOM 750 N N . LEU A 1 100 ? 15.191 5.917 -17.925 1.00 92.25 100 LEU A N 1
ATOM 751 C CA . LEU A 1 100 ? 14.109 5.420 -17.076 1.00 92.25 100 LEU A CA 1
ATOM 752 C C . LEU A 1 100 ? 14.471 4.086 -16.408 1.00 92.25 100 LEU A C 1
ATOM 754 O O . LEU A 1 100 ? 14.221 3.918 -15.213 1.00 92.25 100 LEU A O 1
ATOM 758 N N . ALA A 1 101 ? 15.073 3.151 -17.148 1.00 91.12 101 ALA A N 1
ATOM 759 C CA . ALA A 1 101 ? 15.535 1.879 -16.599 1.00 91.12 101 ALA A CA 1
ATOM 760 C C . ALA A 1 101 ? 16.592 2.088 -15.500 1.00 91.12 101 ALA A C 1
ATOM 762 O O . ALA A 1 101 ? 16.473 1.502 -14.424 1.00 91.12 101 ALA A O 1
ATOM 763 N N . GLN A 1 102 ? 17.575 2.968 -15.725 1.00 91.94 102 GLN A N 1
ATOM 764 C CA . GLN A 1 102 ? 18.596 3.311 -14.727 1.00 91.94 102 GLN A CA 1
ATOM 765 C C . GLN A 1 102 ? 18.006 4.005 -13.493 1.00 91.94 102 GLN A C 1
ATOM 767 O O . GLN A 1 102 ? 18.369 3.682 -12.359 1.00 91.94 102 GLN A O 1
ATOM 772 N N . PHE A 1 103 ? 17.063 4.929 -13.689 1.00 93.50 103 PHE A N 1
ATOM 773 C CA . PHE A 1 103 ? 16.349 5.573 -12.589 1.00 93.50 103 PHE A CA 1
ATOM 774 C C . PHE A 1 103 ? 15.573 4.549 -11.754 1.00 93.50 103 PHE A C 1
ATOM 776 O O . PHE A 1 103 ? 15.658 4.558 -10.533 1.00 93.50 103 PHE A O 1
ATOM 783 N N . ILE A 1 104 ? 14.859 3.617 -12.386 1.00 93.25 104 ILE A N 1
ATOM 784 C CA . ILE A 1 104 ? 14.130 2.565 -11.667 1.00 93.25 104 ILE A CA 1
ATOM 785 C C . ILE A 1 104 ? 15.085 1.625 -10.927 1.00 93.25 104 ILE A C 1
ATOM 787 O O . ILE A 1 104 ? 14.800 1.261 -9.787 1.00 93.25 104 ILE A O 1
ATOM 791 N N . ALA A 1 105 ? 16.219 1.265 -11.530 1.00 89.75 105 ALA A N 1
ATOM 792 C CA . ALA A 1 105 ? 17.218 0.411 -10.893 1.00 89.75 105 ALA A CA 1
ATOM 793 C C . ALA A 1 105 ? 17.821 1.049 -9.628 1.00 89.75 105 ALA A C 1
ATOM 795 O O . ALA A 1 105 ? 18.116 0.348 -8.663 1.00 89.75 105 ALA A O 1
ATOM 796 N N . THR A 1 106 ? 17.980 2.375 -9.613 1.00 88.38 106 THR A N 1
ATOM 797 C CA . THR A 1 106 ? 18.607 3.107 -8.497 1.00 88.38 106 THR A CA 1
ATOM 798 C C . THR A 1 106 ? 17.599 3.602 -7.456 1.00 88.38 106 THR A C 1
ATOM 800 O O . THR A 1 106 ? 17.841 3.501 -6.255 1.00 88.38 106 THR A O 1
ATOM 803 N N . GLU A 1 107 ? 16.444 4.102 -7.891 1.00 90.56 107 GLU A N 1
ATOM 804 C CA . GLU A 1 107 ? 15.464 4.779 -7.035 1.00 90.56 107 GLU A CA 1
ATOM 805 C C . GLU A 1 107 ? 14.211 3.935 -6.773 1.00 90.56 107 GLU A C 1
ATOM 807 O O . GLU A 1 107 ? 13.523 4.145 -5.773 1.00 90.56 107 GLU A O 1
ATOM 812 N N . GLY A 1 108 ? 13.911 2.946 -7.624 1.00 90.25 108 GLY A N 1
ATOM 813 C CA . GLY A 1 108 ? 12.733 2.086 -7.475 1.00 90.25 108 GLY A CA 1
ATOM 814 C C . GLY A 1 108 ? 12.744 1.307 -6.162 1.00 90.25 108 GLY A C 1
ATOM 815 O O . GLY A 1 108 ? 11.710 1.180 -5.501 1.00 90.25 108 GLY A O 1
ATOM 816 N N . GLN A 1 109 ? 13.925 0.871 -5.720 1.00 88.94 109 GLN A N 1
ATOM 817 C CA . GLN A 1 109 ? 14.070 0.127 -4.472 1.00 88.94 109 GLN A CA 1
ATOM 818 C C . GLN A 1 109 ? 13.595 0.929 -3.250 1.00 88.94 109 GLN A C 1
ATOM 820 O O . GLN A 1 109 ? 12.969 0.356 -2.364 1.00 88.94 109 GLN A O 1
ATOM 825 N N . LYS A 1 110 ? 13.762 2.259 -3.242 1.00 89.81 110 LYS A N 1
ATOM 826 C CA . LYS A 1 110 ? 13.288 3.114 -2.139 1.00 89.81 110 LYS A CA 1
ATOM 827 C C . LYS A 1 110 ? 11.771 3.050 -1.974 1.00 89.81 110 LYS A C 1
ATOM 829 O O . LYS A 1 110 ? 11.270 3.034 -0.854 1.00 89.81 110 LYS A O 1
ATOM 834 N N . LEU A 1 111 ? 11.030 2.981 -3.082 1.00 91.19 111 LEU A N 1
ATOM 835 C CA . LEU A 1 111 ? 9.573 2.863 -3.040 1.00 91.19 111 LEU A CA 1
ATOM 836 C C . LEU A 1 111 ? 9.126 1.460 -2.592 1.00 91.19 111 LEU A C 1
ATOM 838 O O . LEU A 1 111 ? 8.140 1.335 -1.866 1.00 91.19 111 LEU A O 1
ATOM 842 N N . ILE A 1 112 ? 9.867 0.416 -2.980 1.00 92.69 112 ILE A N 1
ATOM 843 C CA . ILE A 1 112 ? 9.650 -0.954 -2.488 1.00 92.69 112 ILE A CA 1
ATOM 844 C C . ILE A 1 112 ? 9.883 -1.034 -0.981 1.00 92.69 112 ILE A C 1
ATOM 846 O O . ILE A 1 112 ? 9.047 -1.574 -0.258 1.00 92.69 112 ILE A O 1
ATOM 850 N N . ASP A 1 113 ? 10.997 -0.487 -0.509 1.00 92.62 113 ASP A N 1
ATOM 851 C CA . ASP A 1 113 ? 11.363 -0.524 0.901 1.00 92.62 113 ASP A CA 1
ATOM 852 C C . ASP A 1 113 ? 10.390 0.293 1.744 1.00 92.62 113 ASP A C 1
ATOM 854 O O . ASP A 1 113 ? 9.985 -0.168 2.808 1.00 92.62 113 ASP A O 1
ATOM 858 N N . TRP A 1 114 ? 9.915 1.435 1.238 1.00 92.69 114 TRP A N 1
ATOM 859 C CA . TRP A 1 114 ? 8.861 2.199 1.902 1.00 92.69 114 TRP A CA 1
ATOM 860 C C . TRP A 1 114 ? 7.574 1.377 2.079 1.00 92.69 114 TRP A C 1
ATOM 862 O O . TRP A 1 114 ? 7.026 1.337 3.180 1.00 92.69 114 TRP A O 1
ATOM 872 N N . ASN A 1 115 ? 7.106 0.662 1.045 1.00 93.75 115 ASN A N 1
ATOM 873 C CA . ASN A 1 115 ? 5.920 -0.193 1.184 1.00 93.75 115 ASN A CA 1
ATOM 874 C C . ASN A 1 115 ? 6.142 -1.338 2.191 1.00 93.75 115 ASN A C 1
ATOM 876 O O . ASN A 1 115 ? 5.234 -1.668 2.953 1.00 93.75 115 ASN A O 1
ATOM 880 N N . LYS A 1 116 ? 7.333 -1.952 2.208 1.00 94.50 116 LYS A N 1
ATOM 881 C CA . LYS A 1 116 ? 7.671 -3.003 3.184 1.00 94.50 116 LYS A CA 1
ATOM 882 C C . LYS A 1 116 ? 7.689 -2.453 4.608 1.00 94.50 116 LYS A C 1
ATOM 884 O O . LYS A 1 116 ? 7.088 -3.042 5.497 1.00 94.50 116 LYS A O 1
ATOM 889 N N . GLN A 1 117 ? 8.313 -1.295 4.812 1.00 94.00 117 GLN A N 1
ATOM 890 C CA . GLN A 1 117 ? 8.335 -0.620 6.108 1.00 94.00 117 GLN A CA 1
ATOM 891 C C . GLN A 1 117 ? 6.933 -0.218 6.565 1.00 94.00 117 GLN A C 1
ATOM 893 O O . GLN A 1 117 ? 6.631 -0.341 7.749 1.00 94.00 117 GLN A O 1
ATOM 898 N N . PHE A 1 118 ? 6.072 0.237 5.652 1.00 94.06 118 PHE A N 1
ATOM 899 C CA . PHE A 1 118 ? 4.667 0.496 5.953 1.00 94.06 118 PHE A CA 1
ATOM 900 C C . PHE A 1 118 ? 3.976 -0.770 6.479 1.00 94.06 118 PHE A C 1
ATOM 902 O O . PHE A 1 118 ? 3.356 -0.724 7.538 1.00 94.06 118 PHE A O 1
ATOM 909 N N . ASP A 1 119 ? 4.131 -1.905 5.790 1.00 94.50 119 ASP A N 1
ATOM 910 C CA . ASP A 1 119 ? 3.554 -3.191 6.206 1.00 94.50 119 ASP A CA 1
ATOM 911 C C . ASP A 1 119 ? 4.066 -3.645 7.585 1.00 94.50 119 ASP A C 1
ATOM 913 O O . ASP A 1 119 ? 3.292 -4.016 8.469 1.00 94.50 119 ASP A O 1
ATOM 917 N N . GLU A 1 120 ? 5.378 -3.545 7.806 1.00 94.94 120 GLU A N 1
ATOM 918 C CA . GLU A 1 120 ? 6.016 -3.886 9.079 1.00 94.94 120 GLU A CA 1
ATOM 919 C C . GLU A 1 120 ? 5.565 -2.984 10.233 1.00 94.94 120 GLU A C 1
ATOM 921 O O . GLU A 1 120 ? 5.430 -3.448 11.367 1.00 94.94 120 GLU A O 1
ATOM 926 N N . GLN A 1 121 ? 5.366 -1.688 9.983 1.00 95.56 121 GLN A N 1
ATOM 927 C CA . GLN A 1 121 ? 4.886 -0.750 10.998 1.00 95.56 121 GLN A CA 1
ATOM 928 C C . GLN A 1 121 ? 3.399 -0.952 11.295 1.00 95.56 121 GLN A C 1
ATOM 930 O O . GLN A 1 121 ? 3.012 -0.911 12.462 1.00 95.56 121 GLN A O 1
ATOM 935 N N . LEU A 1 122 ? 2.588 -1.244 10.276 1.00 95.44 122 LEU A N 1
ATOM 936 C CA . LEU A 1 122 ? 1.172 -1.568 10.437 1.00 95.44 122 LEU A CA 1
ATOM 937 C C . LEU A 1 122 ? 0.985 -2.795 11.342 1.00 95.44 122 LEU A C 1
ATOM 939 O O . LEU A 1 122 ? 0.163 -2.774 12.258 1.00 95.44 122 LEU A O 1
ATOM 943 N N . ALA A 1 123 ? 1.809 -3.830 11.159 1.00 93.69 123 ALA A N 1
ATOM 944 C CA . ALA A 1 123 ? 1.795 -5.023 12.007 1.00 93.69 123 ALA A CA 1
ATOM 945 C C . ALA A 1 123 ? 2.130 -4.736 13.488 1.00 93.69 123 ALA A C 1
ATOM 947 O O . ALA A 1 123 ? 1.737 -5.499 14.369 1.00 93.69 123 ALA A O 1
ATOM 948 N N . LYS A 1 124 ? 2.828 -3.630 13.787 1.00 96.06 124 LYS A N 1
ATOM 949 C CA . LYS A 1 124 ? 3.228 -3.239 15.152 1.00 96.06 124 LYS A CA 1
ATOM 950 C C . LYS A 1 124 ? 2.167 -2.432 15.902 1.00 96.06 124 LYS A C 1
ATOM 952 O O . LYS A 1 124 ? 2.351 -2.187 17.091 1.00 96.06 124 LYS A O 1
ATOM 957 N N . LEU A 1 125 ? 1.061 -2.038 15.259 1.00 94.19 125 LEU A N 1
ATOM 958 C CA . LEU A 1 125 ? 0.005 -1.247 15.910 1.00 94.19 125 LEU A CA 1
ATOM 959 C C . LEU A 1 125 ? -0.746 -2.007 17.018 1.00 94.19 125 LEU A C 1
ATOM 961 O O . LEU A 1 125 ? -1.441 -1.374 17.806 1.00 94.19 125 LEU A O 1
ATOM 965 N N . ASN A 1 126 ? -0.586 -3.337 17.105 1.00 92.56 126 ASN A N 1
ATOM 966 C CA . ASN A 1 126 ? -1.182 -4.197 18.136 1.00 92.56 126 ASN A CA 1
ATOM 967 C C . ASN A 1 126 ? -2.695 -3.962 18.326 1.00 92.56 126 ASN A C 1
ATOM 969 O O . ASN A 1 126 ? -3.185 -3.782 19.442 1.00 92.56 126 ASN A O 1
ATOM 973 N N . ILE A 1 127 ? -3.416 -3.928 17.205 1.00 97.50 127 ILE A N 1
ATOM 974 C CA . ILE A 1 127 ? -4.866 -3.737 17.149 1.00 97.50 127 ILE A CA 1
ATOM 975 C C . ILE A 1 127 ? -5.573 -4.928 17.809 1.00 97.50 127 ILE A C 1
ATOM 977 O O . ILE A 1 127 ? -5.326 -6.074 17.436 1.00 97.50 127 ILE A O 1
ATOM 981 N N . GLN A 1 128 ? -6.449 -4.661 18.781 1.00 96.75 128 GLN A N 1
ATOM 982 C CA . GLN A 1 128 ? -7.148 -5.690 19.560 1.00 96.75 128 GLN A CA 1
ATOM 983 C C . GLN A 1 128 ? -8.564 -5.945 19.048 1.00 96.75 128 GLN A C 1
ATOM 985 O O . GLN A 1 128 ? -9.054 -7.073 19.098 1.00 96.75 128 GLN A O 1
ATOM 990 N N . ASP A 1 129 ? -9.239 -4.899 18.576 1.00 97.81 129 ASP A N 1
ATOM 991 C CA . ASP A 1 129 ? -10.561 -5.007 17.987 1.00 97.81 129 ASP A CA 1
ATOM 992 C C . ASP A 1 129 ? -10.513 -5.826 16.695 1.00 97.81 129 ASP A C 1
ATOM 994 O O . ASP A 1 129 ? -9.767 -5.509 15.771 1.00 97.81 129 ASP A O 1
ATOM 998 N N . ALA A 1 130 ? -11.333 -6.874 16.623 1.00 97.19 130 ALA A N 1
ATOM 999 C CA . ALA A 1 130 ? -11.312 -7.814 15.508 1.00 97.19 130 ALA A CA 1
ATOM 1000 C C . ALA A 1 130 ? -11.713 -7.175 14.167 1.00 97.19 130 ALA A C 1
ATOM 1002 O O . ALA A 1 130 ? -11.190 -7.564 13.123 1.00 97.19 130 ALA A O 1
ATOM 1003 N N . GLU A 1 131 ? -12.622 -6.199 14.172 1.00 97.75 131 GLU A N 1
ATOM 1004 C CA . GLU A 1 131 ? -13.092 -5.546 12.948 1.00 97.75 131 GLU A CA 1
ATOM 1005 C C . GLU A 1 131 ? -12.060 -4.533 12.436 1.00 97.75 131 GLU A C 1
ATOM 1007 O O . GLU A 1 131 ? -11.763 -4.507 11.240 1.00 97.75 131 GLU A O 1
ATOM 1012 N N . VAL A 1 132 ? -11.439 -3.760 13.334 1.00 97.81 132 VAL A N 1
ATOM 1013 C CA . VAL A 1 132 ? -10.306 -2.883 12.993 1.00 97.81 132 VAL A CA 1
ATOM 1014 C C . VAL A 1 132 ? -9.100 -3.719 12.549 1.00 97.81 132 VAL A C 1
ATOM 1016 O O . VAL A 1 132 ? -8.442 -3.376 11.563 1.00 97.81 132 VAL A O 1
ATOM 1019 N N . ALA A 1 133 ? -8.828 -4.847 13.214 1.00 97.25 133 ALA A N 1
ATOM 1020 C CA . ALA A 1 133 ? -7.749 -5.759 12.843 1.00 97.25 133 ALA A CA 1
ATOM 1021 C C . ALA A 1 133 ? -7.964 -6.332 11.439 1.00 97.25 133 ALA A C 1
ATOM 1023 O O . ALA A 1 133 ? -7.022 -6.372 10.654 1.00 97.25 133 ALA A O 1
ATOM 1024 N N . ALA A 1 134 ? -9.199 -6.698 11.076 1.00 97.00 134 ALA A N 1
ATOM 1025 C CA . ALA A 1 134 ? -9.516 -7.178 9.732 1.00 97.00 134 ALA A CA 1
ATOM 1026 C C . ALA A 1 134 ? -9.226 -6.126 8.644 1.00 97.00 134 ALA A C 1
ATOM 1028 O O . ALA A 1 134 ? -8.724 -6.471 7.570 1.00 97.00 134 ALA A O 1
ATOM 1029 N N . ILE A 1 135 ? -9.480 -4.840 8.919 1.00 96.75 135 ILE A N 1
ATOM 1030 C CA . ILE A 1 135 ? -9.099 -3.743 8.016 1.00 96.75 135 ILE A CA 1
ATOM 1031 C C . ILE A 1 135 ? -7.578 -3.612 7.929 1.00 96.75 135 ILE A C 1
ATOM 1033 O O . ILE A 1 135 ? -7.046 -3.530 6.821 1.00 96.75 135 ILE A O 1
ATOM 1037 N N . ALA A 1 136 ? -6.869 -3.637 9.061 1.00 96.62 136 ALA A N 1
ATOM 1038 C CA . ALA A 1 136 ? -5.407 -3.592 9.081 1.00 96.62 136 ALA A CA 1
ATOM 1039 C C . ALA A 1 136 ? -4.790 -4.770 8.302 1.00 96.62 136 ALA A C 1
ATOM 1041 O O . ALA A 1 136 ? -3.884 -4.573 7.494 1.00 96.62 136 ALA A O 1
ATOM 1042 N N . THR A 1 137 ? -5.331 -5.982 8.449 1.00 96.00 137 THR A N 1
ATOM 1043 C CA . THR A 1 137 ? -4.931 -7.148 7.650 1.00 96.00 137 THR A CA 1
ATOM 1044 C C . THR A 1 137 ? -5.184 -6.919 6.162 1.00 96.00 137 THR A C 1
ATOM 1046 O O . THR A 1 137 ? -4.287 -7.144 5.354 1.00 96.00 137 THR A O 1
ATOM 1049 N N . ARG A 1 138 ? -6.358 -6.405 5.769 1.00 95.50 138 ARG A N 1
ATOM 1050 C CA . ARG A 1 138 ? -6.643 -6.140 4.349 1.00 95.50 138 ARG A CA 1
ATOM 1051 C C . ARG A 1 138 ? -5.735 -5.054 3.762 1.00 95.50 138 ARG A C 1
ATOM 1053 O O . ARG A 1 138 ? -5.333 -5.171 2.606 1.00 95.50 138 ARG A O 1
ATOM 1060 N N . LEU A 1 139 ? -5.388 -4.027 4.539 1.00 94.56 139 LEU A N 1
ATOM 1061 C CA . LEU A 1 139 ? -4.407 -3.000 4.166 1.00 94.56 139 LEU A CA 1
ATOM 1062 C C . LEU A 1 139 ? -3.000 -3.588 3.985 1.00 94.56 139 LEU A C 1
ATOM 1064 O O . LEU A 1 139 ? -2.312 -3.234 3.025 1.00 94.56 139 LEU A O 1
ATOM 1068 N N . SER A 1 140 ? -2.591 -4.500 4.869 1.00 94.88 140 SER A N 1
ATOM 1069 C CA . SER A 1 140 ? -1.328 -5.243 4.773 1.00 94.88 140 SER A CA 1
ATOM 1070 C C . SER A 1 140 ? -1.277 -6.082 3.492 1.00 94.88 140 SER A C 1
ATOM 1072 O O . SER A 1 140 ? -0.377 -5.913 2.665 1.00 94.88 140 SER A O 1
ATOM 1074 N N . ASP A 1 141 ? -2.304 -6.898 3.243 1.00 94.69 141 ASP A N 1
ATOM 1075 C CA . ASP A 1 141 ? -2.391 -7.724 2.036 1.00 94.69 141 ASP A CA 1
ATOM 1076 C C . ASP A 1 141 ? -2.398 -6.881 0.752 1.00 94.69 141 ASP A C 1
ATOM 1078 O O . ASP A 1 141 ? -1.709 -7.204 -0.220 1.00 94.69 141 ASP A O 1
ATOM 1082 N N . TYR A 1 142 ? -3.136 -5.766 0.755 1.00 94.06 142 TYR A N 1
ATOM 1083 C CA . TYR A 1 142 ? -3.132 -4.796 -0.338 1.00 94.06 142 TYR A CA 1
ATOM 1084 C C . TYR A 1 142 ? -1.733 -4.216 -0.578 1.00 94.06 142 TYR A C 1
ATOM 1086 O O . TYR A 1 142 ? -1.280 -4.150 -1.723 1.00 94.06 142 TYR A O 1
ATOM 1094 N N . THR A 1 143 ? -1.026 -3.831 0.485 1.00 93.56 143 THR A N 1
ATOM 1095 C CA . THR A 1 143 ? 0.327 -3.265 0.390 1.00 93.56 143 THR A CA 1
ATOM 1096 C C . THR A 1 143 ? 1.316 -4.288 -0.161 1.00 93.56 143 THR A C 1
ATOM 1098 O O . THR A 1 143 ? 2.122 -3.961 -1.037 1.00 93.56 143 THR A O 1
ATOM 1101 N N . ARG A 1 144 ? 1.229 -5.548 0.275 1.00 94.06 144 ARG A N 1
ATOM 1102 C CA . ARG A 1 144 ? 2.059 -6.648 -0.240 1.00 94.06 144 ARG A CA 1
ATOM 1103 C C . ARG A 1 144 ? 1.788 -6.921 -1.713 1.00 94.06 144 ARG A C 1
ATOM 1105 O O . ARG A 1 144 ? 2.732 -6.986 -2.499 1.00 94.06 144 ARG A O 1
ATOM 1112 N N . PHE A 1 145 ? 0.515 -7.002 -2.103 1.00 94.06 145 PHE A N 1
ATOM 1113 C CA . PHE A 1 145 ? 0.131 -7.144 -3.506 1.00 94.06 145 PHE A CA 1
ATOM 1114 C C . PHE A 1 145 ? 0.663 -5.975 -4.345 1.00 94.06 145 PHE A C 1
ATOM 1116 O O . PHE A 1 145 ? 1.340 -6.191 -5.347 1.00 94.06 145 PHE A O 1
ATOM 1123 N N . GLY A 1 146 ? 0.436 -4.735 -3.902 1.00 92.50 146 GLY A N 1
ATOM 1124 C CA . GLY A 1 146 ? 0.929 -3.535 -4.576 1.00 92.50 146 GLY A CA 1
ATOM 1125 C C . GLY A 1 146 ? 2.454 -3.498 -4.699 1.00 92.50 146 GLY A C 1
ATOM 1126 O O . GLY A 1 146 ? 2.973 -3.081 -5.732 1.00 92.50 146 GLY A O 1
ATOM 1127 N N . THR A 1 147 ? 3.177 -3.992 -3.692 1.00 93.25 147 THR A N 1
ATOM 1128 C CA . THR A 1 147 ? 4.642 -4.117 -3.721 1.00 93.25 147 THR A CA 1
ATOM 1129 C C . THR A 1 147 ? 5.096 -5.116 -4.776 1.00 93.25 147 THR A C 1
ATOM 1131 O O . THR A 1 147 ? 5.974 -4.789 -5.569 1.00 93.25 147 THR A O 1
ATOM 1134 N N . ALA A 1 148 ? 4.464 -6.288 -4.851 1.00 92.69 148 ALA A N 1
ATOM 1135 C CA . ALA A 1 148 ? 4.777 -7.284 -5.873 1.00 92.69 148 ALA A CA 1
ATOM 1136 C C . ALA A 1 148 ? 4.468 -6.771 -7.293 1.00 92.69 148 ALA A C 1
ATOM 1138 O O . ALA A 1 148 ? 5.268 -6.958 -8.208 1.00 92.69 148 ALA A O 1
ATOM 1139 N N . VAL A 1 149 ? 3.349 -6.058 -7.479 1.00 91.88 149 VAL A N 1
ATOM 1140 C CA . VAL A 1 149 ? 3.013 -5.408 -8.761 1.00 91.88 149 VAL A CA 1
ATOM 1141 C C . VAL A 1 149 ? 4.072 -4.375 -9.133 1.00 91.88 149 VAL A C 1
ATOM 1143 O O . VAL A 1 149 ? 4.509 -4.313 -10.279 1.00 91.88 149 VAL A O 1
ATOM 1146 N N . LEU A 1 150 ? 4.508 -3.565 -8.169 1.00 91.31 150 LEU A N 1
ATOM 1147 C CA . LEU A 1 150 ? 5.522 -2.546 -8.399 1.00 91.31 150 LEU A CA 1
ATOM 1148 C C . LEU A 1 150 ? 6.871 -3.165 -8.793 1.00 91.31 150 LEU A C 1
ATOM 1150 O O . LEU A 1 150 ? 7.492 -2.696 -9.744 1.00 91.31 150 LEU A O 1
ATOM 1154 N N . GLN A 1 151 ? 7.284 -4.251 -8.132 1.00 91.62 151 GLN A N 1
ATOM 1155 C CA . GLN A 1 151 ? 8.484 -5.012 -8.500 1.00 91.62 151 GLN A CA 1
ATOM 1156 C C . GLN A 1 151 ? 8.387 -5.566 -9.924 1.00 91.62 151 GLN A C 1
ATOM 1158 O O . GLN A 1 151 ? 9.328 -5.401 -10.701 1.00 91.62 151 GLN A O 1
ATOM 1163 N N . ALA A 1 152 ? 7.245 -6.156 -10.293 1.00 90.19 152 ALA A N 1
ATOM 1164 C CA . ALA A 1 152 ? 7.019 -6.650 -11.648 1.00 90.19 152 ALA A CA 1
ATOM 1165 C C . ALA A 1 152 ? 7.120 -5.514 -12.680 1.00 90.19 152 ALA A C 1
ATOM 1167 O O . ALA A 1 152 ? 7.858 -5.631 -13.655 1.00 90.19 152 ALA A O 1
ATOM 1168 N N . ASN A 1 153 ? 6.469 -4.373 -12.430 1.00 89.06 153 ASN A N 1
ATOM 1169 C CA . ASN A 1 153 ? 6.517 -3.207 -13.320 1.00 89.06 153 ASN A CA 1
ATOM 1170 C C . ASN A 1 153 ? 7.944 -2.658 -13.486 1.00 89.06 153 ASN A C 1
ATOM 1172 O O . ASN A 1 153 ? 8.346 -2.269 -14.587 1.00 89.06 153 ASN A O 1
ATOM 1176 N N . PHE A 1 154 ? 8.724 -2.632 -12.405 1.00 90.81 154 PHE A N 1
ATOM 1177 C CA . PHE A 1 154 ? 10.125 -2.223 -12.446 1.00 90.81 154 PHE A CA 1
ATOM 1178 C C . PHE A 1 154 ? 10.989 -3.199 -13.234 1.00 90.81 154 PHE A C 1
ATOM 1180 O O . PHE A 1 154 ? 11.839 -2.760 -14.007 1.00 90.81 154 PHE A O 1
ATOM 1187 N N . GLY A 1 155 ? 10.758 -4.502 -13.084 1.00 89.19 155 GLY A N 1
ATOM 1188 C CA . GLY A 1 155 ? 11.421 -5.516 -13.894 1.00 89.19 155 GLY A CA 1
ATOM 1189 C C . GLY A 1 155 ? 11.100 -5.356 -15.382 1.00 89.19 155 GLY A C 1
ATOM 1190 O O . GLY A 1 155 ? 12.016 -5.359 -16.201 1.00 89.19 155 GLY A O 1
ATOM 1191 N N . VAL A 1 156 ? 9.827 -5.123 -15.729 1.00 87.62 156 VAL A N 1
ATOM 1192 C CA . VAL A 1 156 ? 9.417 -4.877 -17.123 1.00 87.62 156 VAL A CA 1
ATOM 1193 C C . VAL A 1 156 ? 10.131 -3.657 -17.684 1.00 87.62 156 VAL A C 1
ATOM 1195 O O . VAL A 1 156 ? 10.709 -3.726 -18.761 1.00 87.62 156 VAL A O 1
ATOM 1198 N N . THR A 1 157 ? 10.148 -2.553 -16.938 1.00 87.38 157 THR A N 1
ATOM 1199 C CA . THR A 1 157 ? 10.750 -1.309 -17.432 1.00 87.38 157 THR A CA 1
ATOM 1200 C C . THR A 1 157 ? 12.262 -1.444 -17.631 1.00 87.38 157 THR A C 1
ATOM 1202 O O . THR A 1 157 ? 12.792 -0.957 -18.624 1.00 87.38 157 THR A O 1
ATOM 1205 N N . GLN A 1 158 ? 12.956 -2.163 -16.744 1.00 87.19 158 GLN A N 1
ATOM 1206 C CA . GLN A 1 158 ? 14.393 -2.433 -16.878 1.00 87.19 158 GLN A CA 1
ATOM 1207 C C . GLN A 1 158 ? 14.737 -3.362 -18.052 1.00 87.19 158 GLN A C 1
ATOM 1209 O O . GLN A 1 158 ? 15.857 -3.329 -18.557 1.00 87.19 158 GLN A O 1
ATOM 1214 N N . GLN A 1 159 ? 13.791 -4.194 -18.486 1.00 85.69 159 GLN A N 1
ATOM 1215 C CA . GLN A 1 159 ? 13.975 -5.134 -19.592 1.00 85.69 159 GLN A CA 1
ATOM 1216 C C . GLN A 1 159 ? 13.331 -4.653 -20.905 1.00 85.69 159 GLN A C 1
ATOM 1218 O O . GLN A 1 159 ? 13.482 -5.317 -21.927 1.00 85.69 159 GLN A O 1
ATOM 1223 N N . ALA A 1 160 ? 12.657 -3.497 -20.915 1.00 81.31 160 ALA A N 1
ATOM 1224 C CA . ALA A 1 160 ? 11.826 -3.045 -22.033 1.00 81.31 160 ALA A CA 1
ATOM 1225 C C . ALA A 1 160 ? 12.589 -2.880 -23.360 1.00 81.31 160 ALA A C 1
ATOM 1227 O O . ALA A 1 160 ? 12.012 -3.081 -24.422 1.00 81.31 160 ALA A O 1
ATOM 1228 N N . SER A 1 161 ? 13.884 -2.542 -23.328 1.00 80.38 161 SER A N 1
ATOM 1229 C CA . SER A 1 161 ? 14.723 -2.445 -24.537 1.00 80.38 161 SER A CA 1
ATOM 1230 C C . SER A 1 161 ? 15.086 -3.802 -25.152 1.00 80.38 161 SER A C 1
ATOM 1232 O O . SER A 1 161 ? 15.577 -3.849 -26.277 1.00 80.38 161 SER A O 1
ATOM 1234 N N . LYS A 1 162 ? 14.851 -4.900 -24.425 1.00 83.81 162 LYS A N 1
ATOM 1235 C CA . LYS A 1 162 ? 15.165 -6.280 -24.825 1.00 83.81 162 LYS A CA 1
ATOM 1236 C C . LYS A 1 162 ? 13.919 -7.086 -25.209 1.00 83.81 162 LYS A C 1
ATOM 1238 O O . LYS A 1 162 ? 14.051 -8.247 -25.578 1.00 83.81 162 LYS A O 1
ATOM 1243 N N . MET A 1 163 ? 12.731 -6.494 -25.092 1.00 83.50 163 MET A N 1
ATOM 1244 C CA . MET A 1 163 ? 11.451 -7.143 -25.381 1.00 83.50 163 MET A CA 1
ATOM 1245 C C . MET A 1 163 ? 10.991 -6.861 -26.805 1.00 83.50 163 MET A C 1
ATOM 1247 O O . MET A 1 163 ? 11.188 -5.767 -27.337 1.00 83.50 163 MET A O 1
ATOM 1251 N N . SER A 1 164 ? 10.299 -7.828 -27.398 1.00 87.31 164 SER A N 1
ATOM 1252 C CA . SER A 1 164 ? 9.493 -7.576 -28.586 1.00 87.31 164 SER A CA 1
ATOM 1253 C C . SER A 1 164 ? 8.255 -6.728 -28.241 1.00 87.31 164 SER A C 1
ATOM 1255 O O . SER A 1 164 ? 7.754 -6.779 -27.112 1.00 87.31 164 SER A O 1
ATOM 1257 N N . PRO A 1 165 ? 7.677 -5.999 -29.215 1.00 85.69 165 PRO A N 1
ATOM 1258 C CA . PRO A 1 165 ? 6.446 -5.234 -28.996 1.00 85.69 165 PRO A CA 1
ATOM 1259 C C . PRO A 1 165 ? 5.269 -6.077 -28.478 1.00 85.69 165 PRO A C 1
ATOM 1261 O O . PRO A 1 165 ? 4.452 -5.589 -27.700 1.00 85.69 165 PRO A O 1
ATOM 1264 N N . ALA A 1 166 ? 5.179 -7.348 -28.888 1.00 87.81 166 ALA A N 1
ATOM 1265 C CA . ALA A 1 166 ? 4.118 -8.255 -28.454 1.00 87.81 166 ALA A CA 1
ATOM 1266 C C . ALA A 1 166 ? 4.255 -8.639 -26.970 1.00 87.81 166 ALA A C 1
ATOM 1268 O O . ALA A 1 166 ? 3.262 -8.662 -26.240 1.00 87.81 166 ALA A O 1
ATOM 1269 N N . GLU A 1 167 ? 5.482 -8.893 -26.506 1.00 86.81 167 GLU A N 1
ATOM 1270 C CA . GLU A 1 167 ? 5.770 -9.156 -25.091 1.00 86.81 167 GLU A CA 1
ATOM 1271 C C . GLU A 1 167 ? 5.504 -7.913 -24.238 1.00 86.81 167 GLU A C 1
ATOM 1273 O O . GLU A 1 167 ? 4.822 -7.998 -23.215 1.00 86.81 167 GLU A O 1
ATOM 1278 N N . GLU A 1 168 ? 5.965 -6.745 -24.696 1.00 82.44 168 GLU A N 1
ATOM 1279 C CA . GLU A 1 168 ? 5.724 -5.456 -24.042 1.00 82.44 168 GLU A CA 1
ATOM 1280 C C . GLU A 1 168 ? 4.210 -5.198 -23.890 1.00 82.44 168 GLU A C 1
ATOM 1282 O O . GLU A 1 168 ? 3.729 -4.896 -22.793 1.00 82.44 168 GLU A O 1
ATOM 1287 N N . GLN A 1 169 ? 3.423 -5.420 -24.949 1.00 85.75 169 GLN A N 1
ATOM 1288 C CA . GLN A 1 169 ? 1.966 -5.265 -24.920 1.00 85.75 169 GLN A CA 1
ATOM 1289 C C . GLN A 1 169 ? 1.279 -6.232 -23.941 1.00 85.75 169 GLN A C 1
ATOM 1291 O O . GLN A 1 169 ? 0.389 -5.817 -23.190 1.00 85.75 169 GLN A O 1
ATOM 1296 N N . ALA A 1 170 ? 1.685 -7.505 -23.916 1.00 87.44 170 ALA A N 1
ATOM 1297 C CA . ALA A 1 170 ? 1.130 -8.496 -22.996 1.00 87.44 170 ALA A CA 1
ATOM 1298 C C . ALA A 1 170 ? 1.419 -8.140 -21.527 1.00 87.44 170 ALA A C 1
ATOM 1300 O O . ALA A 1 170 ? 0.541 -8.260 -20.668 1.00 87.44 170 ALA A O 1
ATOM 1301 N N . LEU A 1 171 ? 2.626 -7.651 -21.230 1.00 87.44 171 LEU A N 1
ATOM 1302 C CA . LEU A 1 171 ? 3.006 -7.238 -19.879 1.00 87.44 171 LEU A CA 1
ATOM 1303 C C . LEU A 1 171 ? 2.259 -5.965 -19.465 1.00 87.44 171 LEU A C 1
ATOM 1305 O O . LEU A 1 171 ? 1.730 -5.917 -18.356 1.00 87.44 171 LEU A O 1
ATOM 1309 N N . TYR A 1 172 ? 2.100 -4.981 -20.357 1.00 82.81 172 TYR A N 1
ATOM 1310 C CA . TYR A 1 172 ? 1.271 -3.798 -20.088 1.00 82.81 172 TYR A CA 1
ATOM 1311 C C . TYR A 1 172 ? -0.195 -4.139 -19.800 1.00 82.81 172 TYR A C 1
ATOM 1313 O O . TYR A 1 172 ? -0.810 -3.507 -18.933 1.00 82.81 172 TYR A O 1
ATOM 1321 N N . ALA A 1 173 ? -0.761 -5.147 -20.473 1.00 88.88 173 ALA A N 1
ATOM 1322 C CA . ALA A 1 173 ? -2.103 -5.633 -20.160 1.00 88.88 173 ALA A CA 1
ATOM 1323 C C . ALA A 1 173 ? -2.184 -6.148 -18.712 1.00 88.88 173 ALA A C 1
ATOM 1325 O O . ALA A 1 173 ? -3.065 -5.716 -17.964 1.00 88.88 173 ALA A O 1
ATOM 1326 N N . LYS A 1 174 ? -1.204 -6.953 -18.276 1.00 90.69 174 LYS A N 1
ATOM 1327 C CA . LYS A 1 174 ? -1.106 -7.417 -16.881 1.00 90.69 174 LYS A CA 1
ATOM 1328 C C . LYS A 1 174 ? -0.965 -6.257 -15.892 1.00 90.69 174 LYS A C 1
ATOM 1330 O O . LYS A 1 174 ? -1.677 -6.234 -14.892 1.00 90.69 174 LYS A O 1
ATOM 1335 N N . MET A 1 175 ? -0.142 -5.242 -16.187 1.00 88.25 175 MET A N 1
ATOM 1336 C CA . MET A 1 175 ? -0.030 -4.048 -15.328 1.00 88.25 175 MET A CA 1
ATOM 1337 C C . MET A 1 175 ? -1.381 -3.347 -15.146 1.00 88.25 175 MET A C 1
ATOM 1339 O O . MET A 1 175 ? -1.735 -2.929 -14.040 1.00 88.25 175 MET A O 1
ATOM 1343 N N . LYS A 1 176 ? -2.150 -3.211 -16.234 1.00 89.44 176 LYS A N 1
ATOM 1344 C CA . LYS A 1 176 ? -3.469 -2.568 -16.219 1.00 89.44 176 LYS A CA 1
ATOM 1345 C C . LYS A 1 176 ? -4.481 -3.376 -15.408 1.00 89.44 176 LYS A C 1
ATOM 1347 O O . LYS A 1 176 ? -5.260 -2.787 -14.657 1.00 89.44 176 LYS A O 1
ATOM 1352 N N . GLU A 1 177 ? -4.465 -4.698 -15.537 1.00 92.50 177 GLU A N 1
ATOM 1353 C CA . GLU A 1 177 ? -5.299 -5.599 -14.738 1.00 92.50 177 GLU A CA 1
ATOM 1354 C C . GLU A 1 177 ? -4.957 -5.514 -13.250 1.00 92.50 177 GLU A C 1
ATOM 1356 O O . GLU A 1 177 ? -5.854 -5.300 -12.434 1.00 92.50 177 GLU A O 1
ATOM 1361 N N . SER A 1 178 ? -3.671 -5.569 -12.894 1.00 92.12 178 SER A N 1
ATOM 1362 C CA . SER A 1 178 ? -3.217 -5.397 -11.513 1.00 92.12 178 SER A CA 1
ATOM 1363 C C . SER A 1 178 ? -3.626 -4.038 -10.939 1.00 92.12 178 SER A C 1
ATOM 1365 O O . SER A 1 178 ? -4.105 -3.968 -9.810 1.00 92.12 178 SER A O 1
ATOM 1367 N N . ALA A 1 179 ? -3.509 -2.954 -11.714 1.00 89.50 179 ALA A N 1
ATOM 1368 C CA . ALA A 1 179 ? -3.937 -1.623 -11.284 1.00 89.50 179 ALA A CA 1
ATOM 1369 C C . ALA A 1 179 ? -5.457 -1.541 -11.059 1.00 89.50 179 ALA A C 1
ATOM 1371 O O . ALA A 1 179 ? -5.911 -0.953 -10.074 1.00 89.50 179 ALA A O 1
ATOM 1372 N N . LYS A 1 180 ? -6.252 -2.155 -11.947 1.00 93.25 180 LYS A N 1
ATOM 1373 C CA . LYS A 1 180 ? -7.709 -2.254 -11.783 1.00 93.25 180 LYS A CA 1
ATOM 1374 C C . LYS A 1 180 ? -8.057 -3.020 -10.508 1.00 93.25 180 LYS A C 1
ATOM 1376 O O . LYS A 1 180 ? -8.879 -2.544 -9.730 1.00 93.25 180 LYS A O 1
ATOM 1381 N N . PHE A 1 181 ? -7.407 -4.156 -10.284 1.00 95.25 181 PHE A N 1
ATOM 1382 C CA . PHE A 1 181 ? -7.619 -4.989 -9.108 1.00 95.25 181 PHE A CA 1
ATOM 1383 C C . PHE A 1 181 ? -7.258 -4.255 -7.807 1.00 95.25 181 PHE A C 1
ATOM 1385 O O . PHE A 1 181 ? -8.081 -4.187 -6.897 1.00 95.25 181 PHE A O 1
ATOM 1392 N N . SER A 1 182 ? -6.095 -3.597 -7.754 1.00 92.75 182 SER A N 1
ATOM 1393 C CA . SER A 1 182 ? -5.692 -2.728 -6.638 1.00 92.75 182 SER A CA 1
ATOM 1394 C C . SER A 1 182 ? -6.747 -1.670 -6.313 1.00 92.75 182 SER A C 1
ATOM 1396 O O . SER A 1 182 ? -7.109 -1.484 -5.152 1.00 92.75 182 SER A O 1
ATOM 1398 N N . ASN A 1 183 ? -7.289 -1.005 -7.337 1.00 93.31 183 ASN A N 1
ATOM 1399 C CA . ASN A 1 183 ? -8.339 -0.009 -7.142 1.00 93.31 183 ASN A CA 1
ATOM 1400 C C . ASN A 1 183 ? -9.638 -0.626 -6.595 1.00 93.31 183 ASN A C 1
ATOM 1402 O O . ASN A 1 183 ? -10.290 -0.019 -5.750 1.00 93.31 183 ASN A O 1
ATOM 1406 N N . GLN A 1 184 ? -10.007 -1.831 -7.040 1.00 95.62 184 GLN A N 1
ATOM 1407 C CA . GLN A 1 184 ? -11.185 -2.540 -6.531 1.00 95.62 184 GLN A CA 1
ATOM 1408 C C . GLN A 1 184 ? -11.039 -2.931 -5.056 1.00 95.62 184 GLN A C 1
ATOM 1410 O O . GLN A 1 184 ? -12.011 -2.810 -4.315 1.00 95.62 184 GLN A O 1
ATOM 1415 N N . ILE A 1 185 ? -9.844 -3.330 -4.607 1.00 94.88 185 ILE A N 1
ATOM 1416 C CA . ILE A 1 185 ? -9.594 -3.605 -3.184 1.00 94.88 185 ILE A CA 1
ATOM 1417 C C . ILE A 1 185 ? -9.844 -2.338 -2.355 1.00 94.88 185 ILE A C 1
ATOM 1419 O O . ILE A 1 185 ? -10.618 -2.352 -1.398 1.00 94.88 185 ILE A O 1
ATOM 1423 N N . VAL A 1 186 ? -9.222 -1.220 -2.739 1.00 93.31 186 VAL A N 1
ATOM 1424 C CA . VAL A 1 186 ? -9.306 0.032 -1.971 1.00 93.31 186 VAL A CA 1
ATOM 1425 C C . VAL A 1 186 ? -10.731 0.585 -1.964 1.00 93.31 186 VAL A C 1
ATOM 1427 O O . VAL A 1 186 ? -11.308 0.786 -0.898 1.00 93.31 186 VAL A O 1
ATOM 1430 N N . 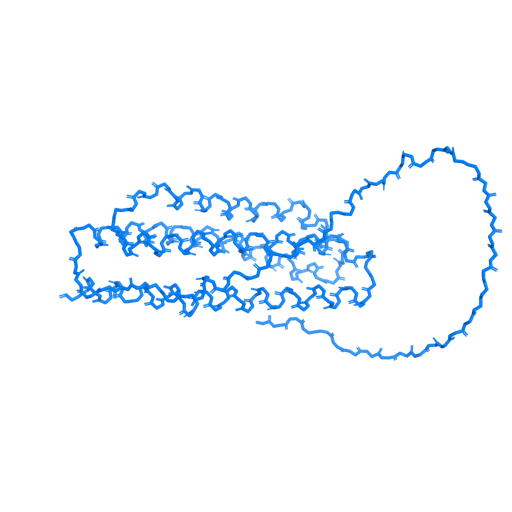GLN A 1 187 ? -11.311 0.799 -3.146 1.00 94.44 187 GLN A N 1
ATOM 1431 C CA . GLN A 1 187 ? -12.606 1.470 -3.298 1.00 94.44 187 GLN A CA 1
ATOM 1432 C C . GLN A 1 187 ? -13.790 0.561 -2.966 1.00 94.44 187 GLN A C 1
ATOM 1434 O O . GLN A 1 187 ? -14.800 1.025 -2.447 1.00 94.44 187 GLN A O 1
ATOM 1439 N N . GLY A 1 188 ? -13.684 -0.729 -3.282 1.00 94.25 188 GLY A N 1
ATOM 1440 C CA . GLY A 1 188 ? -14.776 -1.685 -3.114 1.00 94.25 188 GLY A CA 1
ATOM 1441 C C . GLY A 1 188 ? -14.785 -2.389 -1.764 1.00 94.25 188 GLY A C 1
ATOM 1442 O O . GLY A 1 188 ? -15.824 -2.915 -1.380 1.00 94.25 188 GLY A O 1
ATOM 1443 N N . THR A 1 189 ? -13.657 -2.413 -1.045 1.00 95.06 189 THR A N 1
ATOM 1444 C CA . THR A 1 189 ? -13.533 -3.220 0.177 1.00 95.06 189 THR A CA 1
ATOM 1445 C C . THR A 1 189 ? -13.034 -2.434 1.383 1.00 95.06 189 THR A C 1
ATOM 1447 O O . THR A 1 189 ? -13.711 -2.408 2.409 1.00 95.06 189 THR A O 1
ATOM 1450 N N . ILE A 1 190 ? -11.876 -1.776 1.277 1.00 94.88 190 ILE A N 1
ATOM 1451 C CA . ILE A 1 190 ? -11.240 -1.116 2.427 1.00 94.88 190 ILE A CA 1
ATOM 1452 C C . ILE A 1 190 ? -12.005 0.150 2.833 1.00 94.88 190 ILE A C 1
ATOM 1454 O O . ILE A 1 190 ? -12.416 0.268 3.985 1.00 94.88 190 ILE A O 1
ATOM 1458 N N . ILE A 1 191 ? -12.242 1.075 1.896 1.00 94.81 191 ILE A N 1
ATOM 1459 C CA . ILE A 1 191 ? -12.935 2.345 2.180 1.00 94.81 191 ILE A CA 1
ATOM 1460 C C . ILE A 1 191 ? -14.349 2.115 2.744 1.00 94.81 191 ILE A C 1
ATOM 1462 O O . ILE A 1 191 ? -14.669 2.711 3.774 1.00 94.81 191 ILE A O 1
ATOM 1466 N N . PRO A 1 192 ? -15.195 1.238 2.163 1.00 96.75 192 PRO A N 1
ATOM 1467 C CA . PRO A 1 192 ? -16.517 0.963 2.726 1.00 96.75 192 PRO A CA 1
ATOM 1468 C C . PRO A 1 192 ? -16.472 0.434 4.165 1.00 96.75 192 PRO A C 1
ATOM 1470 O O . PRO A 1 192 ? -17.300 0.827 4.987 1.00 96.75 192 PRO A O 1
ATOM 1473 N N . ALA A 1 193 ? -15.499 -0.425 4.487 1.00 96.62 193 ALA A N 1
ATOM 1474 C CA . ALA A 1 193 ? -15.335 -0.963 5.835 1.00 96.62 193 ALA A CA 1
ATOM 1475 C C . ALA A 1 193 ? -14.914 0.119 6.840 1.00 96.62 193 ALA A C 1
ATOM 1477 O O . ALA A 1 193 ? -15.486 0.193 7.928 1.00 96.62 193 ALA A O 1
ATOM 1478 N N . ILE A 1 194 ? -13.972 0.990 6.455 1.00 95.12 194 ILE A N 1
ATOM 1479 C CA . ILE A 1 194 ? -13.543 2.132 7.275 1.00 95.12 194 ILE A CA 1
ATOM 1480 C C . ILE A 1 194 ? -14.727 3.061 7.542 1.00 95.12 194 ILE A C 1
ATOM 1482 O O . ILE A 1 194 ? -15.006 3.360 8.699 1.00 95.12 194 ILE A O 1
ATOM 1486 N N . ASN A 1 195 ? -15.468 3.458 6.502 1.00 94.81 195 ASN A N 1
ATOM 1487 C CA . ASN A 1 195 ? -16.626 4.342 6.650 1.00 94.81 195 ASN A CA 1
ATOM 1488 C C . ASN A 1 195 ? -17.671 3.744 7.598 1.00 94.81 195 ASN A C 1
ATOM 1490 O O . ASN A 1 195 ? -18.177 4.434 8.478 1.00 94.81 195 ASN A O 1
ATOM 1494 N N . LYS A 1 196 ? -17.938 2.437 7.482 1.00 95.75 196 LYS A N 1
ATOM 1495 C CA . LYS A 1 196 ? -18.881 1.755 8.369 1.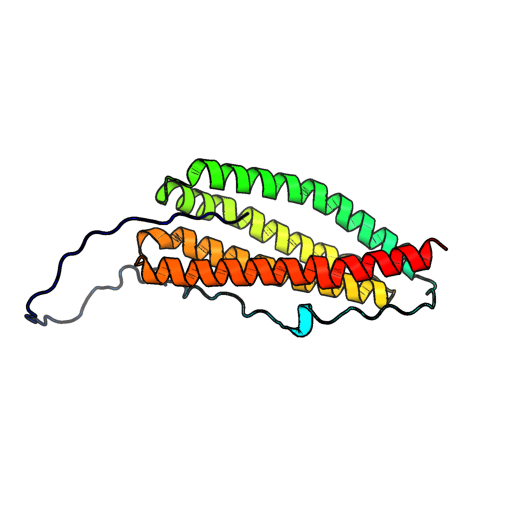00 95.75 196 LYS A CA 1
ATOM 1496 C C . LYS A 1 196 ? -18.401 1.715 9.826 1.00 95.75 196 LYS A C 1
ATOM 1498 O O . LYS A 1 196 ? -19.224 1.862 10.728 1.00 95.75 196 LYS A O 1
ATOM 1503 N N . LEU A 1 197 ? -17.100 1.547 10.079 1.00 95.12 197 LEU A N 1
ATOM 1504 C CA . LEU A 1 197 ? -16.546 1.657 11.435 1.00 95.12 197 LEU A CA 1
ATOM 1505 C C . LEU A 1 197 ? -16.615 3.087 11.975 1.00 95.12 197 LEU A C 1
ATOM 1507 O O . LEU A 1 197 ? -16.979 3.272 13.134 1.00 95.12 197 LEU A O 1
ATOM 1511 N N . VAL A 1 198 ? -16.314 4.092 11.152 1.00 93.25 198 VAL A N 1
ATOM 1512 C CA . VAL A 1 198 ? -16.443 5.501 11.545 1.00 93.25 198 VAL A CA 1
ATOM 1513 C C . VAL A 1 198 ? -17.891 5.793 11.946 1.00 93.25 198 VAL A C 1
ATOM 1515 O O . VAL A 1 198 ? -18.132 6.182 13.086 1.00 93.25 198 VAL A O 1
ATOM 1518 N N . ASP A 1 199 ? -18.865 5.471 11.092 1.00 94.31 199 ASP A N 1
ATOM 1519 C CA . ASP A 1 199 ? -20.293 5.669 11.376 1.00 94.31 199 ASP A CA 1
ATOM 1520 C C . ASP A 1 199 ? -20.753 4.956 12.655 1.00 94.31 199 ASP A C 1
ATOM 1522 O O . ASP A 1 199 ? -21.555 5.488 13.428 1.00 94.31 199 ASP A O 1
ATOM 1526 N N . LYS A 1 200 ? -20.246 3.740 12.883 1.00 94.38 200 LYS A N 1
ATOM 1527 C CA . LYS A 1 200 ? -20.533 2.936 14.074 1.00 94.38 200 LYS A CA 1
ATOM 1528 C C . LYS A 1 200 ? -20.075 3.624 15.356 1.00 94.38 200 LYS A C 1
ATOM 1530 O O . LYS A 1 200 ? -20.780 3.526 16.358 1.00 94.38 200 LYS A O 1
ATOM 1535 N N . TYR A 1 201 ? -18.922 4.289 15.348 1.00 92.44 201 TYR A N 1
ATOM 1536 C CA . TYR A 1 201 ? -18.348 4.925 16.536 1.00 92.44 201 TYR A CA 1
ATOM 1537 C C . TYR A 1 201 ? -18.615 6.436 16.647 1.00 92.44 201 TYR A C 1
ATOM 1539 O O . TYR A 1 201 ? -18.362 6.998 17.710 1.00 92.44 201 TYR A O 1
ATOM 1547 N N . SER A 1 202 ? -19.154 7.084 15.609 1.00 84.81 202 SER A N 1
ATOM 1548 C CA . SER A 1 202 ? -19.574 8.497 15.639 1.00 84.81 202 SER A CA 1
ATOM 1549 C C . SER A 1 202 ? -20.966 8.739 16.239 1.00 84.81 202 SER A C 1
ATOM 1551 O O . SER A 1 202 ? -21.271 9.871 16.608 1.00 84.81 202 SER A O 1
ATOM 1553 N N . LYS A 1 203 ? -21.814 7.709 16.308 1.00 63.31 203 LYS A N 1
ATOM 1554 C CA . LYS A 1 203 ? -23.140 7.739 16.960 1.00 63.31 203 LYS A CA 1
ATOM 1555 C C . LYS A 1 203 ? -23.039 7.373 18.431 1.00 63.31 203 LYS A C 1
ATOM 1557 O O . LYS A 1 203 ? -23.982 7.651 19.195 1.00 63.31 203 LYS A O 1
#

Sequence (203 aa):
MALGLAACDKKVEDKATAAATESTPQAQVAEKTAAQELVFPTPNPKLLEPIAISDKKSATGLKDLQTLNAFWDKSEVEGNKIKQAFQQKVRELGKDKEALAQFIATEGQKLIDWNKQFDEQLAKLNIQDAEVAAIATRLSDYTRFGTAVLQANFGVTQQASKMSPAEEQALYAKMKESAKFSNQIVQGTIIPAINKLVDKYSK

Secondary structure (DSSP, 8-state):
-----------------------------S---------PPPP-GGGGSPPP--SPPPSSHHHHHHHHHHHHHHHHHHHHHHHHHHHHHHHHHTT-HHHHHHHHHHHHHHHHHHHHHHHHHHHTT---SHHHHHHHHHHHHHHHHHHHHHHHHHHHHHHGGGS-HHHHHHHHHHHHHHHHHHHHHIIIIIHHHHHHHHHHHH-

InterPro domains:
  IPR059885 Uncharacterised lipoprotein PM1805 [PF27255] (63-184)